Protein AF-A0AAV3Y808-F1 (afdb_monomer_lite)

Secondary structure (DSSP, 8-state):
-------HHHHHHHHHHHHHHHHHHHHHHHHHHHHHHHHHHHHHHHHHT----------------S-----S---HHHHHHHHHHHGGGG-------PPPPGGG--HHHHHHHHHHHHHHHHHHHHHHHHHHHHHHHHHHHHHHHHHHHHHHHHHHHHHHHHHHHHHHHHHHHHHHHHHHHHHHHHTSPPPPP---------------------------

Radius of gyration: 46.34 Å; chains: 1; bounding box: 108×93×122 Å

Organism: NCBI:txid259542

Sequence (220 aa):
MPHGMADPQQQQQQQQQQQSQHEQMLLQQQQQQQQQQQQQQQHQQQQQVMGYPMSPSPNSMMRFGPGQLHAGISSPALARALSTLSADRNRRPRSEKKPIPDEQKDDKYFERRRRNNEAAKKSRDARKAREDELAIRASFLEKDNSILKVQVHSMREEAMKMRELWVAKCQGLAMSRQQMQQQQMVQQPPPPPQQQNQLQMTNGGGNNGRNNLMLNQVSE

Foldseek 3Di:
DDDDDDDPVVVVVVVVVVVVVVVVVVVVVVVVVVVVVVVVVVVVVVVVVPPDDDDDDDDDDDDDDDDDDPPDDPDVVVVVVVVVVVVVVPDDPDDDDDDDDPVPCDPVVVVVVVVVVVVVVVVVVVVVVVVVVVVVVVVVVVVVVVVVVVVVVVVVVVVVVVVVVVVVVVVVVVVVVVVVVVVVVVPDDPDPPPPPPPPPDDPDDDDDDDDDDDDDDDDD

pLDDT: mean 76.56, std 20.18, range [37.0, 98.62]

Structure (mmCIF, N/CA/C/O backbone):
data_AF-A0AAV3Y808-F1
#
_entry.id   AF-A0AAV3Y808-F1
#
loop_
_atom_site.group_PDB
_atom_site.id
_atom_site.type_symbol
_atom_site.label_atom_id
_atom_site.label_alt_id
_atom_site.label_comp_id
_atom_site.label_asym_id
_atom_site.label_entity_id
_atom_site.label_seq_id
_atom_site.pdbx_PDB_ins_code
_atom_site.Cartn_x
_atom_site.Cartn_y
_atom_site.Cartn_z
_atom_site.occupancy
_atom_site.B_iso_or_equiv
_atom_site.auth_seq_id
_atom_site.auth_comp_id
_atom_site.auth_asym_id
_atom_site.auth_atom_id
_atom_site.pdbx_PDB_model_num
ATOM 1 N N . MET A 1 1 ? -35.579 82.740 38.271 1.00 46.06 1 MET A N 1
ATOM 2 C CA . MET A 1 1 ? -34.905 81.626 37.572 1.00 46.06 1 MET A CA 1
ATOM 3 C C . MET A 1 1 ? -35.717 80.363 37.841 1.00 46.06 1 MET A C 1
ATOM 5 O O . MET A 1 1 ? -35.662 79.888 38.969 1.00 46.06 1 MET A O 1
ATOM 9 N N . PRO A 1 2 ? -36.562 79.889 36.911 1.00 54.50 2 PRO A N 1
ATOM 10 C CA . PRO A 1 2 ? -37.407 78.727 37.164 1.00 54.50 2 PRO A CA 1
ATOM 11 C C . PRO A 1 2 ? -36.562 77.447 37.077 1.00 54.50 2 PRO A C 1
ATOM 13 O O . PRO A 1 2 ? -35.828 77.249 36.113 1.00 54.50 2 PRO A O 1
ATOM 16 N N . HIS A 1 3 ? -36.634 76.601 38.105 1.00 55.00 3 HIS A N 1
ATOM 17 C CA . HIS A 1 3 ? -36.113 75.234 38.077 1.00 55.00 3 HIS A CA 1
ATOM 18 C C . HIS A 1 3 ? -37.111 74.350 37.322 1.00 55.00 3 HIS A C 1
ATOM 20 O O . HIS A 1 3 ? -38.276 74.268 37.706 1.00 55.00 3 HIS A O 1
ATOM 26 N N . GLY A 1 4 ? -36.654 73.731 36.231 1.00 53.78 4 GLY A N 1
ATOM 27 C CA . GLY A 1 4 ? -37.454 72.829 35.407 1.00 53.78 4 GLY A CA 1
ATOM 28 C C . GLY A 1 4 ? -37.841 71.571 36.179 1.00 53.78 4 GLY A C 1
ATOM 29 O O . GLY A 1 4 ? -36.991 70.741 36.489 1.00 53.78 4 GLY A O 1
ATOM 30 N N . MET A 1 5 ? -39.129 71.441 36.484 1.00 59.41 5 MET A N 1
ATOM 31 C CA . MET A 1 5 ? -39.742 70.182 36.898 1.00 59.41 5 MET A CA 1
ATOM 32 C C . MET A 1 5 ? -39.813 69.290 35.650 1.00 59.41 5 MET A C 1
ATOM 34 O O . MET A 1 5 ? -40.483 69.651 34.686 1.00 59.41 5 MET A O 1
ATOM 38 N N . ALA A 1 6 ? -39.075 68.179 35.619 1.00 60.09 6 ALA A N 1
ATOM 39 C CA . ALA A 1 6 ? -39.180 67.204 34.535 1.00 60.09 6 ALA A CA 1
ATOM 40 C C . ALA A 1 6 ? -40.529 66.468 34.628 1.00 60.09 6 ALA A C 1
ATOM 42 O O . ALA A 1 6 ? -40.894 65.993 35.703 1.00 60.09 6 ALA A O 1
ATOM 43 N N . ASP A 1 7 ? -41.261 66.381 33.513 1.00 67.12 7 ASP A N 1
ATOM 44 C CA . ASP A 1 7 ? -42.566 65.715 33.438 1.00 67.12 7 ASP A CA 1
ATOM 45 C C . ASP A 1 7 ? -42.455 64.217 33.806 1.00 67.12 7 ASP A C 1
ATOM 47 O O . ASP A 1 7 ? -41.725 63.476 33.135 1.00 67.12 7 ASP A O 1
ATOM 51 N N . PRO A 1 8 ? -43.214 63.718 34.805 1.00 70.25 8 PRO A N 1
ATOM 52 C CA . PRO A 1 8 ? -43.166 62.317 35.243 1.00 70.25 8 PRO A CA 1
ATOM 53 C C . PRO A 1 8 ? -43.430 61.302 34.119 1.00 70.25 8 PRO A C 1
ATOM 55 O O . PRO A 1 8 ? -42.903 60.189 34.139 1.00 70.25 8 PRO A O 1
ATOM 58 N N . GLN A 1 9 ? -44.210 61.691 33.104 1.00 74.69 9 GLN A N 1
ATOM 59 C CA . GLN A 1 9 ? -44.512 60.848 31.944 1.00 74.69 9 GLN A CA 1
ATOM 60 C C . GLN A 1 9 ? -43.300 60.624 31.030 1.00 74.69 9 GLN A C 1
ATOM 62 O O . GLN A 1 9 ? -43.112 59.509 30.543 1.00 74.69 9 GLN A O 1
ATOM 67 N N . GLN A 1 10 ? -42.442 61.632 30.832 1.00 74.94 10 GLN A N 1
ATOM 68 C CA . GLN A 1 10 ? -41.220 61.456 30.036 1.00 74.94 10 GLN A CA 1
ATOM 69 C C . GLN A 1 10 ? -40.224 60.539 30.745 1.00 74.94 10 GLN A C 1
ATOM 71 O O . GLN A 1 10 ? -39.591 59.700 30.104 1.00 74.94 10 GLN A O 1
ATOM 76 N N . GLN A 1 11 ? -40.128 60.644 32.073 1.00 76.56 11 GLN A N 1
ATOM 77 C CA . GLN A 1 11 ? -39.246 59.784 32.856 1.00 76.56 11 GLN A CA 1
ATOM 78 C C . GLN A 1 11 ? -39.704 58.320 32.820 1.00 76.56 11 GLN A C 1
ATOM 80 O O . GLN A 1 11 ? -38.881 57.418 32.649 1.00 76.56 11 GLN A O 1
ATOM 85 N N . GLN A 1 12 ? -41.016 58.077 32.894 1.00 81.69 12 GLN A N 1
ATOM 86 C CA . GLN A 1 12 ? -41.569 56.729 32.785 1.00 81.69 12 GLN A CA 1
ATOM 87 C C . GLN A 1 12 ? -41.371 56.135 31.385 1.00 81.69 12 GLN A C 1
ATOM 89 O O . GLN A 1 12 ? -40.987 54.972 31.266 1.00 81.69 12 GLN A O 1
ATOM 94 N N . GLN A 1 13 ? -41.545 56.933 30.328 1.00 83.94 13 GLN A N 1
ATOM 95 C CA . GLN A 1 13 ? -41.307 56.484 28.956 1.00 83.94 13 GLN A CA 1
ATOM 96 C C . GLN A 1 13 ? -39.828 56.157 28.705 1.00 83.94 13 GLN A C 1
ATOM 98 O O . GLN A 1 13 ? -39.514 55.137 28.091 1.00 83.94 13 GLN A O 1
ATOM 103 N N . GLN A 1 14 ? -38.910 56.963 29.242 1.00 84.00 14 GLN A N 1
ATOM 104 C CA . GLN A 1 14 ? -37.475 56.700 29.149 1.00 84.00 14 GLN A CA 1
ATOM 105 C C . GLN A 1 14 ? -37.074 55.432 29.917 1.00 84.00 14 GLN A C 1
ATOM 107 O O . GLN A 1 14 ? -36.255 54.650 29.432 1.00 84.00 14 GLN A O 1
ATOM 112 N N . GLN A 1 15 ? -37.684 55.178 31.078 1.00 85.19 15 GLN A N 1
ATOM 113 C CA . GLN A 1 15 ? -37.447 53.954 31.842 1.00 85.19 15 GLN A CA 1
ATOM 114 C C . GLN A 1 15 ? -37.982 52.709 31.119 1.00 85.19 15 GLN A C 1
ATOM 116 O O . GLN A 1 15 ? -37.301 51.686 31.077 1.00 85.19 15 GLN A O 1
ATOM 121 N N . GLN A 1 16 ? -39.148 52.808 30.478 1.00 87.44 16 GLN A N 1
ATOM 122 C CA . GLN A 1 16 ? -39.708 51.732 29.655 1.00 87.44 16 GLN A CA 1
ATOM 123 C C . GLN A 1 16 ? -38.828 51.433 28.434 1.00 87.44 16 GLN A C 1
ATOM 125 O O . GLN A 1 16 ? -38.612 50.274 28.081 1.00 87.44 16 GLN A O 1
ATOM 130 N N . GLN A 1 17 ? -38.250 52.472 27.827 1.00 90.00 17 GLN A N 1
ATOM 131 C CA . GLN A 1 17 ? -37.325 52.322 26.709 1.00 90.00 17 GLN A CA 1
ATOM 132 C C . GLN A 1 17 ? -36.015 51.642 27.140 1.00 90.00 17 GLN A C 1
ATOM 134 O O . GLN A 1 17 ? -35.526 50.764 26.432 1.00 90.00 17 GLN A O 1
ATOM 139 N N . GLN A 1 18 ? -35.485 51.973 28.322 1.00 88.56 18 GLN A N 1
ATOM 140 C CA . GLN A 1 18 ? -34.319 51.288 28.895 1.00 88.56 18 GLN A CA 1
ATOM 141 C C . GLN A 1 18 ? -34.613 49.818 29.228 1.00 88.56 18 GLN A C 1
ATOM 143 O O . GLN A 1 18 ? -33.787 48.952 28.940 1.00 88.56 18 GLN A O 1
ATOM 148 N N . GLN A 1 19 ? -35.793 49.517 29.782 1.00 90.25 19 GLN A N 1
ATOM 149 C CA . GLN A 1 19 ? -36.215 48.137 30.048 1.00 90.25 19 GLN A CA 1
ATOM 150 C C . GLN A 1 19 ? -36.332 47.325 28.756 1.00 90.25 19 GLN A C 1
ATOM 152 O O . GLN A 1 19 ? -35.792 46.225 28.682 1.00 90.25 19 GLN A O 1
ATOM 157 N N . SER A 1 20 ? -36.941 47.895 27.714 1.00 92.25 20 SER A N 1
ATOM 158 C CA . SER A 1 20 ? -37.060 47.237 26.410 1.00 92.25 20 SER A CA 1
ATOM 159 C C . SER A 1 20 ? -35.693 46.981 25.760 1.00 92.25 20 SER A C 1
ATOM 161 O O . SER A 1 20 ? -35.458 45.896 25.227 1.00 92.25 20 SER A O 1
ATOM 163 N N . GLN A 1 21 ? -34.748 47.924 25.865 1.00 91.81 21 GLN A N 1
ATOM 164 C CA . GLN A 1 21 ? -33.373 47.715 25.392 1.00 91.81 21 GLN A CA 1
ATOM 165 C C . GLN A 1 21 ? -32.650 46.608 26.173 1.00 91.81 21 GLN A C 1
ATOM 167 O O . GLN A 1 21 ? -31.940 45.795 25.579 1.00 91.81 21 GLN A O 1
ATOM 172 N N . HIS A 1 22 ? -32.837 46.549 27.493 1.00 92.75 22 HIS A N 1
ATOM 173 C CA . HIS A 1 22 ? -32.247 45.504 28.327 1.00 92.75 22 HIS A CA 1
ATOM 174 C C . HIS A 1 22 ? -32.819 44.117 28.004 1.00 92.75 22 HIS A C 1
ATOM 176 O O . HIS A 1 22 ? -32.071 43.148 27.882 1.00 92.75 22 HIS A O 1
ATOM 182 N N . GLU A 1 23 ? -34.131 44.025 27.799 1.00 94.12 23 GLU A N 1
ATOM 183 C CA . GLU A 1 23 ? -34.805 42.783 27.423 1.00 94.12 23 GLU A CA 1
ATOM 184 C C . GLU A 1 23 ? -34.358 42.295 26.037 1.00 94.12 23 GLU A C 1
ATOM 186 O O . GLU A 1 23 ? -34.070 41.111 25.849 1.00 94.12 23 GLU A O 1
ATOM 191 N N . GLN A 1 24 ? -34.176 43.216 25.086 1.00 94.38 24 GLN A N 1
ATOM 192 C CA . GLN A 1 24 ? -33.628 42.895 23.770 1.00 94.38 24 GLN A CA 1
ATOM 193 C C . GLN A 1 24 ? -32.174 42.391 23.858 1.00 94.38 24 GLN A C 1
ATOM 195 O O . GLN A 1 24 ? -31.807 41.439 23.166 1.00 94.38 24 GLN A O 1
ATOM 200 N N . MET A 1 25 ? -31.360 42.959 24.755 1.00 95.44 25 MET A N 1
ATOM 201 C CA . MET A 1 25 ? -30.000 42.478 25.029 1.00 95.44 25 MET A CA 1
ATOM 202 C C . MET A 1 25 ? -29.999 41.063 25.631 1.00 95.44 25 MET A C 1
ATOM 204 O O . MET A 1 25 ? -29.213 40.214 25.206 1.00 95.44 25 MET A O 1
ATOM 208 N N . LEU A 1 26 ? -30.883 40.788 26.594 1.00 96.94 26 LEU A N 1
ATOM 209 C CA . LEU A 1 26 ? -31.041 39.462 27.205 1.00 96.94 26 LEU A CA 1
ATOM 210 C C . LEU A 1 26 ? -31.452 38.410 26.172 1.00 96.94 26 LEU A C 1
ATOM 212 O O . LEU A 1 26 ? -30.877 37.320 26.136 1.00 96.94 26 LEU A O 1
ATOM 216 N N . LEU A 1 27 ? -32.393 38.749 25.290 1.00 97.00 27 LEU A N 1
ATOM 217 C CA . LEU A 1 27 ? -32.830 37.854 24.222 1.00 97.00 27 LEU A CA 1
ATOM 218 C C . LEU A 1 27 ? -31.695 37.568 23.229 1.00 97.00 27 LEU A C 1
ATOM 220 O O . LEU A 1 27 ? -31.482 36.418 22.838 1.00 97.00 27 LEU A O 1
ATOM 224 N N . GLN A 1 28 ? -30.913 38.591 22.874 1.00 96.25 28 GLN A N 1
ATOM 225 C CA . GLN A 1 28 ? -29.736 38.434 22.021 1.00 96.25 28 GLN A CA 1
ATOM 226 C C . GLN A 1 28 ? -28.695 37.507 22.664 1.00 96.25 28 GLN A C 1
ATOM 228 O O . GLN A 1 28 ? -28.141 36.639 21.983 1.00 96.25 28 GLN A O 1
ATOM 233 N N . GLN A 1 29 ? -28.461 37.650 23.973 1.00 96.31 29 GLN A N 1
ATOM 234 C CA . GLN A 1 29 ? -27.547 36.794 24.728 1.00 96.31 29 GLN A CA 1
ATOM 235 C C . GLN A 1 29 ? -28.039 35.342 24.765 1.00 96.31 29 GLN A C 1
ATOM 237 O O . GLN A 1 29 ? -27.258 34.424 24.514 1.00 96.31 29 GLN A O 1
ATOM 242 N N . GLN A 1 30 ? -29.333 35.123 25.015 1.00 96.56 30 GLN A N 1
ATOM 243 C CA . GLN A 1 30 ? -29.926 33.785 25.014 1.00 96.56 30 GLN A CA 1
ATOM 244 C C . GLN A 1 30 ? -29.786 33.111 23.644 1.00 96.56 30 GLN A C 1
ATOM 246 O O . GLN A 1 30 ? -29.398 31.943 23.564 1.00 96.56 30 GLN A O 1
ATOM 251 N N . GLN A 1 31 ? -30.045 33.847 22.561 1.00 96.06 31 GLN A N 1
ATOM 252 C CA . GLN A 1 31 ? -29.903 33.327 21.203 1.00 96.06 31 GLN A CA 1
ATOM 253 C C . GLN A 1 31 ? -28.445 32.946 20.900 1.00 96.06 31 GLN A C 1
ATOM 255 O O . GLN A 1 31 ? -28.186 31.884 20.332 1.00 96.06 31 GLN A O 1
ATOM 260 N N . GLN A 1 32 ? -27.482 33.756 21.348 1.00 94.94 32 GLN A N 1
ATOM 261 C CA . GLN A 1 32 ? -26.057 33.456 21.206 1.00 94.94 32 GLN A CA 1
ATOM 262 C C . GLN A 1 32 ? -25.649 32.208 22.008 1.00 94.94 32 GLN A C 1
ATOM 264 O O . GLN A 1 32 ? -24.868 31.383 21.528 1.00 94.94 32 GLN A O 1
ATOM 269 N N . GLN A 1 33 ? -26.226 32.022 23.198 1.00 95.25 33 GLN A N 1
ATOM 270 C CA . GLN A 1 33 ? -25.985 30.853 24.042 1.00 95.25 33 GLN A CA 1
ATOM 271 C C . GLN A 1 33 ? -26.569 29.568 23.427 1.00 95.25 33 GLN A C 1
ATOM 273 O O . GLN A 1 33 ? -25.888 28.540 23.397 1.00 95.25 33 GLN A O 1
ATOM 278 N N . GLN A 1 34 ? -27.777 29.627 22.850 1.00 94.88 34 GLN A N 1
ATOM 279 C CA . GLN A 1 34 ? -28.343 28.515 22.071 1.00 94.88 34 GLN A CA 1
ATOM 280 C C . GLN A 1 34 ? -27.472 28.164 20.862 1.00 94.88 34 GLN A C 1
ATOM 282 O O . GLN A 1 34 ? -27.236 26.986 20.587 1.00 94.88 34 GLN A O 1
ATOM 287 N N . GLN A 1 35 ? -26.952 29.171 20.159 1.00 94.06 35 GLN A N 1
ATOM 288 C CA . GLN A 1 35 ? -26.096 28.950 18.997 1.00 94.06 35 GLN A CA 1
ATOM 289 C C . GLN A 1 35 ? -24.769 28.277 19.389 1.00 94.06 35 GLN A C 1
ATOM 291 O O . GLN A 1 35 ? -24.319 27.362 18.696 1.00 94.06 35 GLN A O 1
ATOM 296 N N . GLN A 1 36 ? -24.177 28.650 20.532 1.00 92.88 36 GLN A N 1
ATOM 297 C CA . GLN A 1 36 ? -23.012 27.947 21.084 1.00 92.88 36 GLN A CA 1
ATOM 298 C C . GLN A 1 36 ? -23.328 26.496 21.464 1.00 92.88 36 GLN A C 1
ATOM 300 O O . GLN A 1 36 ? -22.532 25.609 21.156 1.00 92.88 36 GLN A O 1
ATOM 305 N N . GLN A 1 37 ? -24.480 26.224 22.088 1.00 92.69 37 GLN A N 1
ATOM 306 C CA . GLN A 1 37 ? -24.879 24.848 22.407 1.00 92.69 37 GLN A CA 1
ATOM 307 C C . GLN A 1 37 ? -25.058 23.992 21.148 1.00 92.69 37 GLN A C 1
ATOM 309 O O . GLN A 1 37 ? -24.582 22.857 21.120 1.00 92.69 37 GLN A O 1
ATOM 314 N N . GLN A 1 38 ? -25.675 24.525 20.087 1.00 91.88 38 GLN A N 1
ATOM 315 C CA . GLN A 1 38 ? -25.782 23.804 18.812 1.00 91.88 38 GLN A CA 1
ATOM 316 C C . GLN A 1 38 ? -24.409 23.496 18.206 1.00 91.88 38 GLN A C 1
ATOM 318 O O . GLN A 1 38 ? -24.186 22.375 17.750 1.00 91.88 38 GLN A O 1
ATOM 323 N N . GLN A 1 39 ? -23.471 24.448 18.237 1.00 90.06 39 GLN A N 1
ATOM 324 C CA . GLN A 1 39 ? -22.106 24.210 17.756 1.00 90.06 39 GLN A CA 1
ATOM 325 C C . GLN A 1 39 ? -21.389 23.129 18.579 1.00 90.06 39 GLN A C 1
ATOM 327 O O . GLN A 1 39 ? -20.742 22.254 18.001 1.00 90.06 39 GLN A O 1
ATOM 332 N N . GLN A 1 40 ? -21.547 23.128 19.908 1.00 88.56 40 GLN A N 1
ATOM 333 C CA . GLN A 1 40 ? -20.994 22.072 20.765 1.00 88.56 40 GLN A CA 1
ATOM 334 C C . GLN A 1 40 ? -21.591 20.698 20.442 1.00 88.56 40 GLN A C 1
ATOM 336 O O . GLN A 1 40 ? -20.844 19.726 20.334 1.00 88.56 40 GLN A O 1
ATOM 341 N N . GLN A 1 41 ? -22.907 20.607 20.223 1.00 87.69 41 GLN A N 1
ATOM 342 C CA . GLN A 1 41 ? -23.553 19.350 19.834 1.00 87.69 41 GLN A CA 1
ATOM 343 C C . GLN A 1 4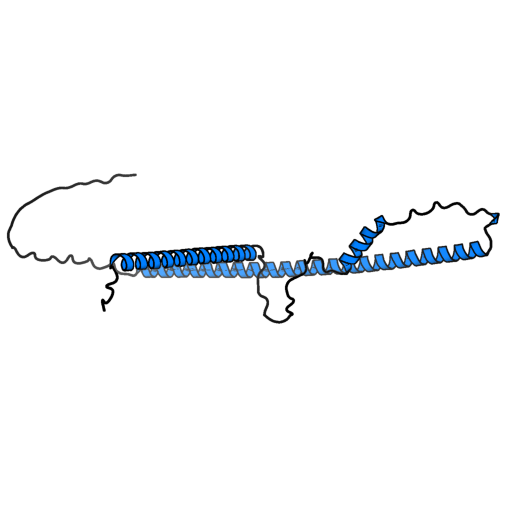1 ? -23.064 18.848 18.470 1.00 87.69 41 GLN A C 1
ATOM 345 O O . GLN A 1 41 ? -22.785 17.658 18.329 1.00 87.69 41 GLN A O 1
ATOM 350 N N . GLN A 1 42 ? -22.909 19.728 17.474 1.00 83.75 42 GLN A N 1
ATOM 351 C CA . GLN A 1 42 ? -22.356 19.345 16.168 1.00 83.75 42 GLN A CA 1
ATOM 352 C C . GLN A 1 42 ? -20.907 18.857 16.285 1.00 83.75 42 GLN A C 1
ATOM 354 O O . GLN A 1 42 ? -20.537 17.863 15.659 1.00 83.75 42 GLN A O 1
ATOM 359 N N . HIS A 1 43 ? -20.096 19.511 17.120 1.00 81.31 43 HIS A N 1
ATOM 360 C CA . HIS A 1 43 ? -18.724 19.084 17.383 1.00 81.31 43 HIS A CA 1
ATOM 361 C C . HIS A 1 43 ? -18.674 17.713 18.077 1.00 81.31 43 HIS A C 1
ATOM 363 O O . HIS A 1 43 ? -17.879 16.854 17.698 1.00 81.31 43 HIS A O 1
ATOM 369 N N . GLN A 1 44 ? -19.565 17.469 19.043 1.00 80.69 44 GLN A N 1
ATOM 370 C CA . GLN A 1 44 ? -19.668 16.185 19.737 1.00 80.69 44 GLN A CA 1
ATOM 371 C C . GLN A 1 44 ? -20.156 15.062 18.805 1.00 80.69 44 GLN A C 1
ATOM 373 O O . GLN A 1 44 ? -19.664 13.939 18.896 1.00 80.69 44 GLN A O 1
ATOM 378 N N . GLN A 1 45 ? -21.062 15.359 17.865 1.00 77.44 45 GLN A N 1
ATOM 379 C CA . GLN A 1 45 ? -21.465 14.418 16.814 1.00 77.44 45 GLN A CA 1
ATOM 380 C C . GLN A 1 45 ? -20.314 14.108 15.848 1.00 77.44 45 GLN A C 1
ATOM 382 O O . GLN A 1 45 ? -20.086 12.940 15.551 1.00 77.44 45 GLN A O 1
ATOM 387 N N . GLN A 1 46 ? -19.530 15.107 15.419 1.00 71.75 46 GLN A N 1
ATOM 388 C CA . GLN A 1 46 ? -18.333 14.878 14.592 1.00 71.75 46 GLN A CA 1
ATOM 389 C C . GLN A 1 46 ? -17.300 13.985 15.290 1.00 71.75 46 GLN A C 1
ATOM 391 O O . GLN A 1 46 ? -16.711 13.118 14.646 1.00 71.75 46 GLN A O 1
ATOM 396 N N . GLN A 1 47 ? -17.112 14.145 16.603 1.00 65.06 47 GLN A N 1
ATOM 397 C CA . GLN A 1 47 ? -16.225 13.271 17.375 1.00 65.06 47 GLN A CA 1
ATOM 398 C C . GLN A 1 47 ? -16.744 11.825 17.462 1.00 65.06 47 GLN A C 1
ATOM 400 O O . GLN A 1 47 ? -15.942 10.894 17.434 1.00 65.06 47 GLN A O 1
ATOM 405 N N . GLN A 1 48 ? -18.064 11.606 17.495 1.00 57.59 48 GLN A N 1
ATOM 406 C CA . GLN A 1 48 ? -18.643 10.254 17.525 1.00 57.59 48 GLN A CA 1
ATOM 407 C C . GLN A 1 48 ? -18.509 9.488 16.194 1.00 57.59 48 GLN A C 1
ATOM 409 O O . GLN A 1 48 ? -18.584 8.261 16.200 1.00 57.59 48 GLN A O 1
ATOM 414 N N . VAL A 1 49 ? -18.220 10.162 15.071 1.00 52.88 49 VAL A N 1
ATOM 415 C CA . VAL A 1 49 ? -17.905 9.498 13.785 1.00 52.88 49 VAL A CA 1
ATOM 416 C C . VAL A 1 49 ? -16.458 8.960 13.745 1.00 52.88 49 VAL A C 1
ATOM 418 O O . VAL A 1 49 ? -16.107 8.187 12.857 1.00 52.88 49 VAL A O 1
ATOM 421 N N . MET A 1 50 ? -15.620 9.265 14.744 1.00 46.97 50 MET A N 1
ATOM 422 C CA . MET A 1 50 ? -14.266 8.711 14.910 1.00 46.97 50 MET A CA 1
ATOM 423 C C . MET A 1 50 ? -14.183 7.791 16.134 1.00 46.97 50 MET A C 1
ATOM 425 O O . MET A 1 50 ? -13.398 7.999 17.058 1.00 46.97 50 MET A O 1
ATOM 429 N N . GLY A 1 51 ? -14.988 6.729 16.124 1.00 49.59 51 GLY A N 1
ATOM 430 C CA . GLY A 1 51 ? -14.884 5.629 17.078 1.00 49.59 51 GLY A CA 1
ATOM 431 C C . GLY A 1 51 ? -13.600 4.813 16.897 1.00 49.59 51 GLY A C 1
ATOM 432 O O . GLY A 1 51 ? -13.646 3.718 16.345 1.00 49.59 51 GLY A O 1
ATOM 433 N N . TYR A 1 52 ? -12.475 5.312 17.415 1.00 40.94 52 TYR A N 1
ATOM 434 C CA . TYR A 1 52 ? -11.369 4.483 17.899 1.00 40.94 52 TYR A CA 1
ATOM 435 C C . TYR A 1 52 ? -10.846 5.022 19.240 1.00 40.94 52 TYR A C 1
ATOM 437 O O . TYR A 1 52 ? -10.781 6.235 19.435 1.00 40.94 52 TYR A O 1
ATOM 445 N N . PRO A 1 53 ? -10.523 4.132 20.194 1.00 54.19 53 PRO A N 1
ATOM 446 C CA . PRO A 1 53 ? -10.342 4.496 21.589 1.00 54.19 53 PRO A CA 1
ATOM 447 C C . PRO A 1 53 ? -8.909 4.956 21.900 1.00 54.19 53 PRO A C 1
ATOM 449 O O . PRO A 1 53 ? -7.945 4.451 21.336 1.00 54.19 53 PRO A O 1
ATOM 452 N N . MET A 1 54 ? -8.826 5.801 22.930 1.00 43.75 54 MET A N 1
ATOM 453 C CA . MET A 1 54 ? -7.657 6.138 23.756 1.00 43.75 54 MET A CA 1
ATOM 454 C C . MET A 1 54 ? -6.663 7.195 23.237 1.00 43.75 54 MET A C 1
ATOM 456 O O . MET A 1 54 ? -6.316 7.285 22.067 1.00 43.75 54 MET A O 1
ATOM 460 N N . SER A 1 55 ? -6.276 8.029 24.204 1.00 53.59 55 SER A N 1
ATOM 461 C CA . SER A 1 55 ? -5.614 9.340 24.182 1.00 53.59 55 SER A CA 1
ATOM 462 C C . SER A 1 55 ? -4.287 9.462 23.423 1.00 53.59 55 SER A C 1
ATOM 464 O O . SER A 1 55 ? -3.501 8.517 23.375 1.00 53.59 55 SER A O 1
ATOM 466 N N . PRO A 1 56 ? -3.919 10.698 23.031 1.00 51.25 56 PRO A N 1
ATOM 467 C CA . PRO A 1 56 ? -2.528 11.103 22.979 1.00 51.25 56 PRO A CA 1
ATOM 468 C C . PRO A 1 56 ? -2.194 12.091 24.105 1.00 51.25 56 PRO A C 1
ATOM 470 O O . PRO A 1 56 ? -2.825 13.130 24.291 1.00 51.25 56 PRO A O 1
ATOM 473 N N . SER A 1 57 ? -1.156 11.720 24.849 1.00 47.41 57 SER A N 1
ATOM 474 C CA . SER A 1 57 ? -0.366 12.572 25.737 1.00 47.41 57 SER A CA 1
ATOM 475 C C . SER A 1 57 ? 0.087 13.865 25.030 1.00 47.41 57 SER A C 1
ATOM 477 O O . SER A 1 57 ? 0.402 13.818 23.836 1.00 47.41 57 SER A O 1
ATOM 479 N N . PRO A 1 58 ? 0.163 15.017 25.724 1.00 57.88 58 PRO A N 1
ATOM 480 C CA . PRO A 1 58 ? 0.578 16.268 25.116 1.00 57.88 58 PRO A CA 1
ATOM 481 C C . PRO A 1 58 ? 2.106 16.347 25.104 1.00 57.88 58 PRO A C 1
ATOM 483 O O . PRO A 1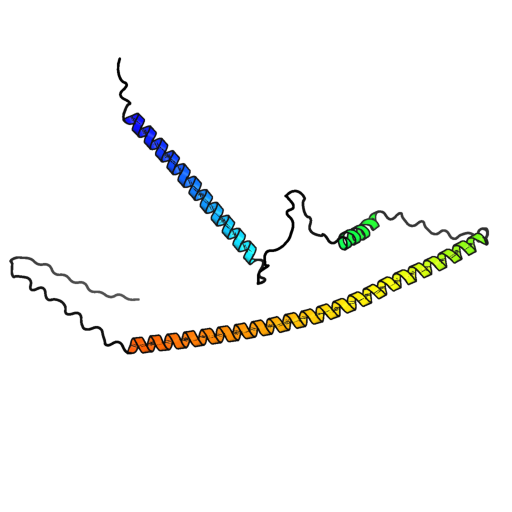 58 ? 2.716 16.642 26.128 1.00 57.88 58 PRO A O 1
ATOM 486 N N . ASN A 1 59 ? 2.739 16.116 23.950 1.00 53.56 59 ASN A N 1
ATOM 487 C CA . ASN A 1 59 ? 3.955 16.860 23.624 1.00 53.56 59 ASN A CA 1
ATOM 488 C C . ASN A 1 59 ? 4.353 16.824 22.142 1.00 53.56 59 ASN A C 1
ATOM 490 O O . ASN A 1 59 ? 4.347 15.793 21.476 1.00 53.56 59 ASN A O 1
ATOM 494 N N . SER A 1 60 ? 4.815 17.996 21.705 1.00 45.94 60 SER A N 1
ATOM 495 C CA . SER A 1 60 ? 5.381 18.355 20.404 1.00 45.94 60 SER A CA 1
ATOM 496 C C . SER A 1 60 ? 4.386 18.498 19.240 1.00 45.94 60 SER A C 1
ATOM 498 O O . SER A 1 60 ? 3.845 17.538 18.709 1.00 45.94 60 SER A O 1
ATOM 500 N N . MET A 1 61 ? 4.224 19.733 18.761 1.00 41.94 61 MET A N 1
ATOM 501 C CA . MET A 1 61 ? 4.984 20.214 17.597 1.00 41.94 61 MET A CA 1
ATOM 502 C C . MET A 1 61 ? 4.173 21.234 16.775 1.00 41.94 61 MET A C 1
ATOM 504 O O . MET A 1 61 ? 3.165 20.918 16.162 1.00 41.94 61 MET A O 1
ATOM 508 N N . MET A 1 62 ? 4.695 22.463 16.745 1.00 44.72 62 MET A N 1
ATOM 509 C CA . MET A 1 62 ? 4.623 23.428 15.639 1.00 44.72 62 MET A CA 1
ATOM 510 C C . MET A 1 62 ? 3.243 23.859 15.114 1.00 44.72 62 MET A C 1
ATOM 512 O O . MET A 1 62 ? 2.729 23.397 14.101 1.00 44.72 62 MET A O 1
ATOM 516 N N . ARG A 1 63 ? 2.764 24.930 15.749 1.00 50.12 63 ARG A N 1
ATOM 517 C CA . ARG A 1 63 ? 2.189 26.131 15.123 1.00 50.12 63 ARG A CA 1
ATOM 518 C C . ARG A 1 63 ? 2.584 26.312 13.642 1.00 50.12 63 ARG A C 1
ATOM 520 O O . ARG A 1 63 ? 3.715 26.694 13.359 1.00 50.12 63 ARG A O 1
ATOM 527 N N . PHE A 1 64 ? 1.616 26.193 12.736 1.00 42.41 64 PHE A N 1
ATOM 528 C CA . PHE A 1 64 ? 1.606 26.910 11.457 1.00 42.41 64 PHE A CA 1
ATOM 529 C C . PHE A 1 64 ? 0.224 27.547 11.258 1.00 42.41 64 PHE A C 1
ATOM 531 O O . PHE A 1 64 ? -0.800 26.918 11.513 1.00 42.41 64 PHE A O 1
ATOM 538 N N . GLY A 1 65 ? 0.220 28.838 10.914 1.00 38.09 65 GLY A N 1
ATOM 539 C CA . GLY A 1 65 ? -0.973 29.681 10.788 1.00 38.09 65 GLY A CA 1
ATOM 540 C C . GLY A 1 65 ? -1.809 29.401 9.531 1.00 38.09 65 GLY A C 1
ATOM 541 O O . GLY A 1 65 ? -1.408 28.604 8.682 1.00 38.09 65 GLY A O 1
ATOM 542 N N . PRO A 1 66 ? -2.983 30.042 9.405 1.00 48.88 66 PRO A N 1
ATOM 543 C CA . PRO A 1 66 ? -3.977 29.688 8.406 1.00 48.88 66 PRO A CA 1
ATOM 544 C C . PRO A 1 66 ? -3.665 30.348 7.064 1.00 48.88 66 PRO A C 1
ATOM 546 O O . PRO A 1 66 ? -3.428 31.551 6.989 1.00 48.88 66 PRO A O 1
ATOM 549 N N . GLY A 1 67 ? -3.729 29.555 5.997 1.00 47.00 67 GLY A N 1
ATOM 550 C CA . GLY A 1 67 ? -3.767 30.069 4.633 1.00 47.00 67 GLY A CA 1
ATOM 551 C C . GLY A 1 67 ? -2.911 29.275 3.667 1.00 47.00 67 GLY A C 1
ATOM 552 O O . GLY A 1 67 ? -1.946 29.824 3.164 1.00 47.00 67 GLY A O 1
ATOM 553 N N . GLN A 1 68 ? -3.256 28.009 3.417 1.00 43.31 68 GLN A N 1
ATOM 554 C CA . GLN A 1 68 ? -3.124 27.351 2.111 1.00 43.31 68 GLN A CA 1
ATOM 555 C C . GLN A 1 68 ? -3.931 26.049 2.126 1.00 43.31 68 GLN A C 1
ATOM 557 O O . GLN A 1 68 ? -3.907 25.278 3.083 1.00 43.31 68 GLN A O 1
ATOM 562 N N . LEU A 1 69 ? -4.692 25.854 1.059 1.00 42.44 69 LEU A N 1
ATOM 563 C CA . LEU A 1 69 ? -5.633 24.767 0.844 1.00 42.44 69 LEU A CA 1
ATOM 564 C C . LEU A 1 69 ? -4.854 23.443 0.766 1.00 42.44 69 LEU A C 1
ATOM 566 O O . LEU A 1 69 ? -4.203 23.158 -0.239 1.00 42.44 69 LEU A O 1
ATOM 570 N N . HIS A 1 70 ? -4.880 22.636 1.830 1.00 39.34 70 HIS A N 1
ATOM 571 C CA . HIS A 1 70 ? -4.279 21.301 1.816 1.00 39.34 70 HIS A CA 1
ATOM 572 C C . HIS A 1 70 ? -5.224 20.350 1.080 1.00 39.34 70 HIS A C 1
ATOM 574 O O . HIS A 1 70 ? -6.099 19.719 1.667 1.00 39.34 70 HIS A O 1
ATOM 580 N N . ALA A 1 71 ? -5.062 20.269 -0.242 1.00 43.94 71 ALA A N 1
ATOM 581 C CA . ALA A 1 71 ? -5.467 19.082 -0.975 1.00 43.94 71 ALA A CA 1
ATOM 582 C C . ALA A 1 71 ? -4.583 17.935 -0.471 1.00 43.94 71 ALA A C 1
ATOM 584 O O . ALA A 1 71 ? -3.406 17.823 -0.824 1.00 43.94 71 ALA A O 1
ATOM 585 N N . GLY A 1 72 ? -5.139 17.133 0.433 1.00 51.19 72 GLY A N 1
ATOM 586 C CA . GLY A 1 72 ? -4.462 15.998 1.028 1.00 51.19 72 GLY A CA 1
ATOM 587 C C . GLY A 1 72 ? -4.051 14.980 -0.027 1.00 51.19 72 GLY A C 1
ATOM 588 O O . GLY A 1 72 ? -4.870 14.185 -0.451 1.00 51.19 72 GLY A O 1
ATOM 589 N N . ILE A 1 73 ? -2.777 15.005 -0.418 1.00 57.84 73 ILE A N 1
ATOM 590 C CA . ILE A 1 73 ? -1.876 13.849 -0.494 1.00 57.84 73 ILE A CA 1
ATOM 591 C C . ILE A 1 73 ? -0.455 14.409 -0.343 1.00 57.84 73 ILE A C 1
ATOM 593 O O . ILE A 1 73 ? 0.144 14.893 -1.300 1.00 57.84 73 ILE A O 1
ATOM 597 N N . SER A 1 74 ? 0.135 14.314 0.846 1.00 54.94 74 SER A N 1
ATOM 598 C CA . SER A 1 74 ? 1.548 14.667 1.054 1.00 54.94 74 SER A CA 1
ATOM 599 C C . SER A 1 74 ? 2.412 13.413 1.150 1.00 54.94 74 SER A C 1
ATOM 601 O O . SER A 1 74 ? 3.136 13.216 2.117 1.00 54.94 74 SER A O 1
ATOM 603 N N . SER A 1 75 ? 2.344 12.556 0.128 1.00 69.44 75 SER A N 1
ATOM 604 C CA . SER A 1 75 ? 3.433 11.620 -0.151 1.00 69.44 75 SER A CA 1
ATOM 605 C C . SER A 1 75 ? 4.141 12.087 -1.424 1.00 69.44 75 SER A C 1
ATOM 607 O O . SER A 1 75 ? 3.553 12.008 -2.508 1.00 69.44 75 SER A O 1
ATOM 609 N N . PRO A 1 76 ? 5.392 12.579 -1.341 1.00 70.69 76 PRO A N 1
ATOM 610 C CA . PRO A 1 76 ? 6.138 13.040 -2.514 1.00 70.69 76 PRO A CA 1
ATOM 611 C C . PRO A 1 76 ? 6.344 11.924 -3.554 1.00 70.69 76 PRO A C 1
ATOM 613 O O . PRO A 1 76 ? 6.506 12.203 -4.742 1.00 70.69 76 PRO A O 1
ATOM 616 N N . ALA A 1 77 ? 6.279 10.657 -3.130 1.00 70.25 77 ALA A N 1
ATOM 617 C CA . ALA A 1 77 ? 6.283 9.498 -4.018 1.00 70.25 77 ALA A CA 1
ATOM 618 C C . ALA A 1 77 ? 4.995 9.398 -4.854 1.00 70.25 77 ALA A C 1
ATOM 620 O O . ALA A 1 77 ? 5.061 9.147 -6.057 1.00 70.25 77 ALA A O 1
ATOM 621 N N . LEU A 1 78 ? 3.834 9.658 -4.243 1.00 73.50 78 LEU A N 1
ATOM 622 C CA . LEU A 1 78 ? 2.539 9.609 -4.926 1.00 73.50 78 LEU A CA 1
ATOM 623 C C . LEU A 1 78 ? 2.393 10.773 -5.916 1.00 73.50 78 LEU A C 1
ATOM 625 O O . LEU A 1 78 ? 1.974 10.566 -7.053 1.00 73.50 78 LEU A O 1
ATOM 629 N N . ALA A 1 79 ? 2.838 11.973 -5.530 1.00 76.69 79 ALA A N 1
ATOM 630 C CA . ALA A 1 79 ? 2.868 13.136 -6.420 1.00 76.69 79 ALA A CA 1
ATOM 631 C C . ALA A 1 79 ? 3.745 12.891 -7.667 1.00 76.69 79 ALA A C 1
ATOM 633 O O . ALA A 1 79 ? 3.346 13.202 -8.794 1.00 76.69 79 ALA A O 1
ATOM 634 N N . ARG A 1 80 ? 4.919 12.264 -7.493 1.00 74.62 80 ARG A N 1
ATOM 635 C CA . ARG A 1 80 ? 5.791 11.853 -8.608 1.00 74.62 80 ARG A CA 1
ATOM 636 C C . ARG A 1 80 ? 5.148 10.786 -9.495 1.00 74.62 80 ARG A C 1
ATOM 638 O O . ARG A 1 80 ? 5.197 10.930 -10.713 1.00 74.62 80 ARG A O 1
ATOM 645 N N . ALA A 1 81 ? 4.523 9.762 -8.914 1.00 73.88 81 ALA A N 1
ATOM 646 C CA . ALA A 1 81 ? 3.844 8.708 -9.670 1.00 73.88 81 ALA A CA 1
ATOM 647 C C . ALA A 1 81 ? 2.712 9.273 -10.550 1.00 73.88 81 ALA A C 1
ATOM 649 O O . ALA A 1 81 ? 2.676 9.020 -11.757 1.00 73.88 81 ALA A O 1
ATOM 650 N N . LEU A 1 82 ? 1.855 10.129 -9.988 1.00 76.38 82 LEU A N 1
ATOM 651 C CA . LEU A 1 82 ? 0.791 10.814 -10.734 1.00 76.38 82 LEU A CA 1
ATOM 652 C C . LEU A 1 82 ? 1.338 11.716 -11.849 1.00 76.38 82 LEU A C 1
ATOM 654 O O . LEU A 1 82 ? 0.780 11.760 -12.947 1.00 76.38 82 LEU A O 1
ATOM 658 N N . SER A 1 83 ? 2.464 12.387 -11.605 1.00 72.06 83 SER A N 1
ATOM 659 C CA . SER A 1 83 ? 3.130 13.213 -12.620 1.00 72.06 83 SER A CA 1
ATOM 660 C C . SER A 1 83 ? 3.658 12.367 -13.786 1.00 72.06 83 SER A C 1
ATOM 662 O O . SER A 1 83 ? 3.501 12.754 -14.942 1.00 72.06 83 SER A O 1
ATOM 664 N N . THR A 1 84 ? 4.219 11.180 -13.515 1.00 72.69 84 THR A N 1
ATOM 665 C CA . THR A 1 84 ? 4.674 10.258 -14.575 1.00 72.69 84 THR A CA 1
ATOM 666 C C . THR A 1 84 ? 3.531 9.679 -15.407 1.00 72.69 84 THR A C 1
ATOM 668 O O . THR A 1 84 ? 3.688 9.529 -16.614 1.00 72.69 84 THR A O 1
ATOM 671 N N . LEU A 1 85 ? 2.372 9.420 -14.794 1.00 67.06 85 LEU A N 1
ATOM 672 C CA . LEU A 1 85 ? 1.159 8.973 -15.490 1.00 67.06 85 LEU A CA 1
ATOM 673 C C . LEU A 1 85 ? 0.569 10.086 -16.372 1.00 67.06 85 LEU A C 1
ATOM 675 O O . LEU A 1 85 ? 0.059 9.827 -17.458 1.00 67.06 85 LEU A O 1
ATOM 679 N N . SER A 1 86 ? 0.685 11.341 -15.931 1.00 65.69 86 SER A N 1
ATOM 680 C CA . SER A 1 86 ? 0.195 12.516 -16.664 1.00 65.69 86 SER A CA 1
ATOM 681 C C . SER A 1 86 ? 1.112 12.925 -17.828 1.00 65.69 86 SER A C 1
ATOM 683 O O . SER A 1 86 ? 0.652 13.515 -18.807 1.00 65.69 86 SER A O 1
ATOM 685 N N . ALA A 1 87 ? 2.403 12.580 -17.760 1.00 63.16 87 ALA A N 1
ATOM 686 C CA . ALA A 1 87 ? 3.408 12.899 -18.777 1.00 63.16 87 ALA A CA 1
ATOM 687 C C . ALA A 1 87 ? 3.241 12.128 -20.105 1.00 63.16 87 ALA A C 1
ATOM 689 O O . ALA A 1 87 ? 3.875 12.489 -21.099 1.00 63.16 87 ALA A O 1
ATOM 690 N N . ASP A 1 88 ? 2.376 11.109 -20.163 1.00 60.16 88 ASP A N 1
ATOM 691 C CA . ASP A 1 88 ? 2.116 10.346 -21.395 1.00 60.16 88 ASP A CA 1
ATOM 692 C C . ASP A 1 88 ? 1.349 11.171 -22.452 1.00 60.16 88 ASP A C 1
ATOM 694 O O . ASP A 1 88 ? 1.410 10.889 -23.647 1.00 60.16 88 ASP A O 1
ATOM 698 N N . ARG A 1 89 ? 0.694 12.272 -22.045 1.00 64.56 89 ARG A N 1
ATOM 699 C CA . ARG A 1 89 ? -0.067 13.148 -22.956 1.00 64.56 89 ARG A CA 1
ATOM 700 C C . ARG A 1 89 ? 0.793 14.015 -23.884 1.00 64.56 89 ARG A C 1
ATOM 702 O O . ARG A 1 89 ? 0.250 14.588 -24.821 1.00 64.56 89 ARG A O 1
ATOM 709 N N . ASN A 1 90 ? 2.108 14.109 -23.659 1.00 67.44 90 ASN A N 1
ATOM 710 C CA . ASN A 1 90 ? 3.019 14.921 -24.483 1.00 67.44 90 ASN A CA 1
ATOM 711 C C . ASN A 1 90 ? 4.135 14.093 -25.149 1.00 67.44 90 ASN A C 1
ATOM 713 O O . ASN A 1 90 ? 5.218 14.598 -25.466 1.00 67.44 90 ASN A O 1
ATOM 717 N N . ARG A 1 91 ? 3.908 12.788 -25.344 1.00 69.12 91 ARG A N 1
ATOM 718 C CA . ARG A 1 91 ? 4.868 11.930 -26.040 1.00 69.12 91 ARG A CA 1
ATOM 719 C C . ARG A 1 91 ? 4.889 12.286 -27.525 1.00 69.12 91 ARG A C 1
ATOM 721 O O . ARG A 1 91 ? 3.912 12.069 -28.236 1.00 69.12 91 ARG A O 1
ATOM 728 N N . ARG A 1 92 ? 6.025 12.799 -28.010 1.00 75.00 92 ARG A N 1
ATOM 729 C CA . ARG A 1 92 ? 6.244 12.991 -29.452 1.00 75.00 92 ARG A CA 1
ATOM 730 C C . ARG A 1 92 ? 5.984 11.661 -30.176 1.00 75.00 92 ARG A C 1
ATOM 732 O O . ARG A 1 92 ? 6.519 10.639 -29.724 1.00 75.00 92 ARG A O 1
ATOM 739 N N . PRO A 1 93 ? 5.198 11.649 -31.268 1.00 75.06 93 PRO A N 1
ATOM 740 C CA . PRO A 1 93 ? 4.930 10.432 -32.018 1.00 75.06 93 PRO A CA 1
ATOM 741 C C . PRO A 1 93 ? 6.257 9.816 -32.456 1.00 75.06 93 PRO A C 1
ATOM 743 O O . PRO A 1 93 ? 7.159 10.496 -32.955 1.00 75.06 93 PRO A O 1
ATOM 746 N N . ARG A 1 94 ? 6.412 8.518 -32.190 1.00 72.44 94 ARG A N 1
ATOM 747 C CA . ARG A 1 94 ? 7.636 7.801 -32.528 1.00 72.44 94 ARG A CA 1
ATOM 748 C C . ARG A 1 94 ? 7.721 7.724 -34.048 1.00 72.44 94 ARG A C 1
ATOM 750 O O . ARG A 1 94 ? 6.887 7.074 -34.662 1.00 72.44 94 ARG A O 1
ATOM 757 N N . SER A 1 95 ? 8.717 8.395 -34.623 1.00 76.81 95 SER A N 1
ATOM 758 C CA . SER A 1 95 ? 9.005 8.352 -36.060 1.00 76.81 95 SER A CA 1
ATOM 759 C C . SER A 1 95 ? 9.011 6.905 -36.568 1.00 76.81 95 SER A C 1
ATOM 761 O O . SER A 1 95 ? 9.610 6.019 -35.943 1.00 76.81 95 SER A O 1
ATOM 763 N N . GLU A 1 96 ? 8.320 6.678 -37.689 1.00 75.44 96 GLU A N 1
ATOM 764 C CA . GLU A 1 96 ? 8.319 5.394 -38.384 1.00 75.44 96 GLU A CA 1
ATOM 765 C C . GLU A 1 96 ? 9.745 4.994 -38.768 1.00 75.44 96 GLU A C 1
ATOM 767 O O . GLU A 1 96 ? 10.537 5.791 -39.279 1.00 75.44 96 GLU A O 1
ATOM 772 N N . LYS A 1 97 ? 10.088 3.735 -38.492 1.00 79.19 97 LYS A N 1
ATOM 773 C CA . LYS A 1 97 ? 11.433 3.206 -38.713 1.00 79.19 97 LYS A CA 1
ATOM 774 C C . LYS A 1 97 ? 11.591 2.849 -40.188 1.00 79.19 97 LYS A C 1
ATOM 776 O O . LYS A 1 97 ? 11.229 1.747 -40.589 1.00 79.19 97 LYS A O 1
ATOM 781 N N . LYS A 1 98 ? 12.162 3.754 -40.981 1.00 80.44 98 LYS A N 1
ATOM 782 C CA . LYS A 1 98 ? 12.622 3.423 -42.335 1.00 80.44 98 LYS A CA 1
ATOM 783 C C . LYS A 1 98 ? 13.855 2.508 -42.236 1.00 80.44 98 LYS A C 1
ATOM 785 O O . LYS A 1 98 ? 14.783 2.853 -41.496 1.00 80.44 98 LYS A O 1
ATOM 790 N N . PRO A 1 99 ? 13.872 1.340 -42.905 1.00 79.19 99 PRO A N 1
ATOM 791 C CA . PRO A 1 99 ? 15.069 0.512 -43.001 1.00 79.19 99 PRO A CA 1
ATOM 792 C C . PRO A 1 99 ? 16.220 1.325 -43.592 1.00 79.19 99 PRO A C 1
ATOM 794 O O . PRO A 1 99 ? 16.013 2.111 -44.513 1.00 79.19 99 PRO A O 1
ATOM 797 N N . ILE A 1 100 ? 17.422 1.155 -43.045 1.00 79.12 100 ILE A N 1
ATOM 798 C CA . ILE A 1 100 ? 18.614 1.812 -43.585 1.00 79.12 100 ILE A CA 1
ATOM 799 C C . ILE A 1 100 ? 19.054 1.023 -44.829 1.00 79.12 100 ILE A C 1
ATOM 801 O O . ILE A 1 100 ? 19.231 -0.193 -44.691 1.00 79.12 100 ILE A O 1
ATOM 805 N N . PRO A 1 101 ? 19.211 1.669 -46.003 1.00 86.94 101 PRO A N 1
ATOM 806 C CA . PRO A 1 101 ? 19.703 1.029 -47.224 1.00 86.94 101 PRO A CA 1
ATOM 807 C C . PRO A 1 101 ? 21.045 0.320 -47.012 1.00 86.94 101 PRO A C 1
ATOM 809 O O . PRO A 1 101 ? 21.858 0.760 -46.195 1.00 86.94 101 PRO A O 1
ATOM 812 N N . ASP A 1 102 ? 21.289 -0.765 -47.747 1.00 77.50 102 ASP A N 1
ATOM 813 C CA . ASP A 1 102 ? 22.487 -1.598 -47.562 1.00 77.50 102 ASP A CA 1
ATOM 814 C C . ASP A 1 102 ? 23.794 -0.845 -47.864 1.00 77.50 102 ASP A C 1
ATOM 816 O O . ASP A 1 102 ? 24.793 -1.058 -47.183 1.00 77.50 102 ASP A O 1
ATOM 820 N N . GLU A 1 103 ? 23.754 0.133 -48.770 1.00 78.75 103 GLU A N 1
ATOM 821 C CA . GLU A 1 103 ? 24.870 1.035 -49.104 1.00 78.75 103 GLU A CA 1
ATOM 822 C C . GLU A 1 103 ? 25.304 1.947 -47.937 1.00 78.75 103 GLU A C 1
ATOM 824 O O . GLU A 1 103 ? 26.401 2.497 -47.952 1.00 78.75 103 GLU A O 1
ATOM 829 N N . GLN A 1 104 ? 24.458 2.119 -46.911 1.00 77.88 104 GLN A N 1
ATOM 830 C CA . GLN A 1 104 ? 24.718 2.973 -45.740 1.00 77.88 104 GLN A CA 1
ATOM 831 C C . GLN A 1 104 ? 25.094 2.179 -44.478 1.00 77.88 104 GLN A C 1
ATOM 833 O O . GLN A 1 104 ? 25.236 2.759 -43.396 1.00 77.88 104 GLN A O 1
ATOM 838 N N . LYS A 1 105 ? 25.240 0.852 -44.581 1.00 86.94 105 LYS A N 1
ATOM 839 C CA . LYS A 1 105 ? 25.700 -0.008 -43.482 1.00 86.94 105 LYS A CA 1
ATOM 840 C C . LYS A 1 105 ? 27.228 -0.033 -43.437 1.00 86.94 105 LYS A C 1
ATOM 842 O O . LYS A 1 105 ? 27.858 -1.035 -43.749 1.00 86.94 105 LYS A O 1
ATOM 847 N N . ASP A 1 106 ? 27.802 1.093 -43.036 1.00 91.50 106 ASP A N 1
ATOM 848 C CA . ASP A 1 106 ? 29.234 1.257 -42.790 1.00 91.50 106 ASP A CA 1
ATOM 849 C C . ASP A 1 106 ? 29.671 0.667 -41.433 1.00 91.50 106 ASP A C 1
ATOM 851 O O . ASP A 1 106 ? 28.851 0.364 -40.559 1.00 91.50 106 ASP A O 1
ATOM 855 N N . ASP A 1 107 ? 30.981 0.553 -41.200 1.00 91.25 107 ASP A N 1
ATOM 856 C CA . ASP A 1 107 ? 31.530 0.094 -39.911 1.00 91.25 107 ASP A CA 1
ATOM 857 C C . ASP A 1 107 ? 31.014 0.941 -38.735 1.00 91.25 107 ASP A C 1
ATOM 859 O O . ASP A 1 107 ? 30.639 0.433 -37.671 1.00 91.25 107 ASP A O 1
ATOM 863 N N . LYS A 1 108 ? 30.870 2.253 -38.959 1.00 91.62 108 LYS A N 1
ATOM 864 C CA . LYS A 1 108 ? 30.324 3.200 -37.981 1.00 91.62 108 LYS A CA 1
ATOM 865 C C . LYS A 1 108 ? 28.868 2.873 -37.616 1.00 91.62 108 LYS A C 1
ATOM 867 O O . LYS A 1 108 ? 28.457 3.107 -36.473 1.00 91.62 108 LYS A O 1
ATOM 872 N N . TYR A 1 109 ? 28.053 2.383 -38.553 1.00 92.12 109 TYR A N 1
ATOM 873 C CA . TYR A 1 109 ? 26.697 1.898 -38.301 1.00 92.12 109 TYR A CA 1
ATOM 874 C C . TYR A 1 109 ? 26.713 0.641 -37.432 1.00 92.12 109 TYR A C 1
ATOM 876 O O . TYR A 1 109 ? 25.986 0.604 -36.432 1.00 92.12 109 TYR A O 1
ATOM 884 N N . PHE A 1 110 ? 27.554 -0.347 -37.752 1.00 93.31 110 PHE A N 1
ATOM 885 C CA . PHE A 1 110 ? 27.657 -1.583 -36.970 1.00 93.31 110 PHE A CA 1
ATOM 886 C C . PHE A 1 110 ? 28.078 -1.314 -35.523 1.00 93.31 110 PHE A C 1
ATOM 888 O O . PHE A 1 110 ? 27.460 -1.845 -34.595 1.00 93.31 110 PHE A O 1
ATOM 895 N N . GLU A 1 111 ? 29.029 -0.407 -35.297 1.00 95.19 111 GLU A N 1
ATOM 896 C CA . GLU A 1 111 ? 29.396 0.031 -33.949 1.00 95.19 111 GLU A CA 1
ATOM 897 C C . GLU A 1 111 ? 28.230 0.687 -33.198 1.00 95.19 111 GLU A C 1
ATOM 899 O O . GLU A 1 111 ? 27.956 0.344 -32.043 1.00 95.19 111 GLU A O 1
ATOM 904 N N . ARG A 1 112 ? 27.509 1.625 -33.837 1.00 95.25 112 ARG A N 1
ATOM 905 C CA . ARG A 1 112 ? 26.322 2.258 -33.231 1.00 95.25 112 ARG A CA 1
ATOM 906 C C . ARG A 1 112 ? 25.265 1.212 -32.886 1.00 95.25 112 ARG A C 1
ATOM 908 O O . ARG A 1 112 ? 24.664 1.280 -31.811 1.00 95.25 112 ARG A O 1
ATOM 915 N N . ARG A 1 113 ? 25.042 0.240 -33.774 1.00 96.12 113 ARG A N 1
ATOM 916 C CA . ARG A 1 113 ? 24.063 -0.834 -33.587 1.00 96.12 113 ARG A CA 1
ATOM 917 C C . ARG A 1 113 ? 24.449 -1.744 -32.426 1.00 96.12 113 ARG A C 1
ATOM 919 O O . ARG A 1 113 ? 23.595 -2.034 -31.589 1.00 96.12 113 ARG A O 1
ATOM 926 N N . ARG A 1 114 ? 25.728 -2.117 -32.328 1.00 97.12 114 ARG A N 1
ATOM 927 C CA . ARG A 1 114 ? 26.283 -2.898 -31.217 1.00 97.12 114 ARG A CA 1
ATOM 928 C C . ARG A 1 114 ? 26.099 -2.177 -29.880 1.00 97.12 114 ARG A C 1
ATOM 930 O O . ARG A 1 114 ? 25.464 -2.739 -28.991 1.00 97.12 114 ARG A O 1
ATOM 937 N N . ARG A 1 115 ? 26.517 -0.906 -29.774 1.00 97.19 115 ARG A N 1
ATOM 938 C CA . ARG A 1 115 ? 26.328 -0.100 -28.548 1.00 97.19 115 ARG A CA 1
ATOM 939 C C . ARG A 1 115 ? 24.853 0.044 -28.168 1.00 97.19 115 ARG A C 1
ATOM 941 O O . ARG A 1 115 ? 24.510 -0.028 -26.992 1.00 97.19 115 ARG A O 1
ATOM 948 N N . ASN A 1 116 ? 23.957 0.236 -29.141 1.00 97.06 116 ASN A N 1
ATOM 949 C CA . ASN A 1 116 ? 22.522 0.343 -28.866 1.00 97.06 116 ASN A CA 1
ATOM 950 C C . ASN A 1 116 ? 21.929 -0.971 -28.336 1.00 97.06 116 ASN A C 1
ATOM 952 O O . ASN A 1 116 ? 21.123 -0.936 -27.409 1.00 97.06 116 ASN A O 1
ATOM 956 N N . ASN A 1 117 ? 22.344 -2.115 -28.884 1.00 97.62 117 ASN A N 1
ATOM 957 C CA . ASN A 1 117 ? 21.913 -3.426 -28.403 1.00 97.62 117 ASN A CA 1
ATOM 958 C C . ASN A 1 117 ? 22.423 -3.699 -26.980 1.00 97.62 117 ASN A C 1
ATOM 960 O O . ASN A 1 117 ? 21.650 -4.149 -26.133 1.00 97.62 117 ASN A O 1
ATOM 964 N N . GLU A 1 118 ? 23.685 -3.367 -26.692 1.00 98.12 118 GLU A N 1
ATOM 965 C CA . GLU A 1 118 ? 24.262 -3.472 -25.345 1.00 98.12 118 GLU A CA 1
ATOM 966 C C . GLU A 1 118 ? 23.521 -2.573 -24.343 1.00 98.12 118 GLU A C 1
ATOM 968 O O . GLU A 1 118 ? 23.111 -3.035 -23.277 1.00 98.12 118 GLU A O 1
ATOM 973 N N . ALA A 1 119 ? 23.250 -1.316 -24.707 1.00 97.69 119 ALA A N 1
ATOM 974 C CA . ALA A 1 119 ? 22.475 -0.393 -23.880 1.00 97.69 119 ALA A CA 1
ATOM 975 C C . ALA A 1 119 ? 21.032 -0.878 -23.654 1.00 97.69 119 ALA A C 1
ATOM 977 O O . ALA A 1 119 ? 20.511 -0.776 -22.542 1.00 97.69 119 ALA A O 1
ATOM 978 N N . ALA A 1 120 ? 20.388 -1.440 -24.682 1.00 98.06 120 ALA A N 1
ATOM 979 C CA . ALA A 1 120 ? 19.047 -2.003 -24.571 1.00 98.06 120 ALA A CA 1
ATOM 980 C C . ALA A 1 120 ? 19.018 -3.219 -23.636 1.00 98.06 120 ALA A C 1
ATOM 982 O O . ALA A 1 120 ? 18.107 -3.323 -22.814 1.00 98.06 120 ALA A O 1
ATOM 983 N N . LYS A 1 121 ? 20.025 -4.102 -23.713 1.00 98.25 121 LYS A N 1
ATOM 984 C CA . LYS A 1 121 ? 20.182 -5.229 -22.784 1.00 98.25 121 LYS A CA 1
ATOM 985 C C . LYS A 1 121 ? 20.372 -4.728 -21.351 1.00 98.25 121 LYS A C 1
ATOM 987 O O . LYS A 1 121 ? 19.563 -5.061 -20.494 1.00 98.25 121 LYS A O 1
ATOM 992 N N . LYS A 1 122 ? 21.331 -3.824 -21.119 1.00 98.44 122 LYS A N 1
ATOM 993 C CA . LYS A 1 122 ? 21.575 -3.221 -19.796 1.00 98.44 122 LYS A CA 1
ATOM 994 C C . LYS A 1 122 ? 20.325 -2.543 -19.224 1.00 98.44 122 LYS A C 1
ATOM 996 O O . LYS A 1 122 ? 20.047 -2.662 -18.036 1.00 98.44 122 LYS A O 1
ATOM 1001 N N . SER A 1 123 ? 19.552 -1.846 -20.059 1.00 98.38 123 SER A N 1
ATOM 1002 C CA . SER A 1 123 ? 18.297 -1.205 -19.649 1.00 98.38 123 SER A CA 1
ATOM 1003 C C . SER A 1 123 ? 17.229 -2.221 -19.232 1.00 98.38 123 SER A C 1
ATOM 1005 O O . SER A 1 123 ? 16.542 -1.997 -18.234 1.00 98.38 123 SER A O 1
ATOM 1007 N N . ARG A 1 124 ? 17.108 -3.342 -19.959 1.00 98.62 124 ARG A N 1
ATOM 1008 C CA . ARG A 1 124 ? 16.201 -4.445 -19.607 1.00 98.62 124 ARG A CA 1
ATOM 1009 C C . ARG A 1 124 ? 16.606 -5.100 -18.293 1.00 98.62 124 ARG A C 1
ATOM 1011 O O . ARG A 1 124 ? 15.754 -5.229 -17.422 1.00 98.62 124 ARG A O 1
ATOM 1018 N N . ASP A 1 125 ? 17.885 -5.421 -18.126 1.00 98.38 125 ASP A N 1
ATOM 1019 C CA . ASP A 1 125 ? 18.396 -6.060 -16.909 1.00 98.38 125 ASP A CA 1
ATOM 1020 C C . ASP A 1 125 ? 18.207 -5.145 -15.690 1.00 98.38 125 ASP A C 1
ATOM 1022 O O . ASP A 1 125 ? 17.707 -5.576 -14.656 1.00 98.38 125 ASP A O 1
ATOM 1026 N N . ALA A 1 126 ? 18.488 -3.845 -15.835 1.00 98.12 126 ALA A N 1
ATOM 1027 C CA . ALA A 1 126 ? 18.256 -2.865 -14.776 1.00 98.12 126 ALA A CA 1
ATOM 1028 C C . ALA A 1 126 ? 16.768 -2.696 -14.429 1.00 98.12 126 ALA A C 1
ATOM 1030 O O . ALA A 1 126 ? 16.431 -2.421 -13.281 1.00 98.12 126 ALA A O 1
ATOM 1031 N N . ARG A 1 127 ? 15.866 -2.804 -15.412 1.00 98.06 127 ARG A N 1
ATOM 1032 C CA . ARG A 1 127 ? 14.421 -2.778 -15.156 1.00 98.06 127 ARG A CA 1
ATOM 1033 C C . ARG A 1 127 ? 13.982 -4.033 -14.410 1.00 98.06 127 ARG A C 1
ATOM 1035 O O . ARG A 1 127 ? 13.299 -3.895 -13.404 1.00 98.06 127 ARG A O 1
ATOM 1042 N N . LYS A 1 128 ? 14.422 -5.204 -14.869 1.00 98.38 128 LYS A N 1
ATOM 1043 C CA . LYS A 1 128 ? 14.116 -6.485 -14.236 1.00 98.38 128 LYS A CA 1
ATOM 1044 C C . LYS A 1 128 ? 14.599 -6.519 -12.787 1.00 98.38 128 LYS A C 1
ATOM 1046 O O . LYS A 1 128 ? 13.811 -6.820 -11.909 1.00 98.38 128 LYS A O 1
ATOM 1051 N N . ALA A 1 129 ? 15.830 -6.081 -12.521 1.00 98.00 129 ALA A N 1
ATOM 1052 C CA . ALA A 1 129 ? 16.361 -6.009 -11.161 1.00 98.00 129 ALA A CA 1
ATOM 1053 C C . ALA A 1 129 ? 15.499 -5.133 -10.229 1.00 98.00 129 ALA A C 1
ATOM 1055 O O . ALA A 1 129 ? 15.270 -5.505 -9.084 1.00 98.00 129 ALA A O 1
ATOM 1056 N N . ARG A 1 130 ? 14.975 -3.998 -10.721 1.00 97.44 130 ARG A N 1
ATOM 1057 C CA . ARG A 1 130 ? 14.046 -3.154 -9.943 1.00 97.44 130 ARG A CA 1
ATOM 1058 C C . ARG A 1 130 ? 12.694 -3.825 -9.705 1.00 97.44 130 ARG A C 1
ATOM 1060 O O . ARG A 1 130 ? 12.115 -3.652 -8.640 1.00 97.44 130 ARG A O 1
ATOM 1067 N N . GLU A 1 131 ? 12.167 -4.525 -10.705 1.00 97.81 131 GLU A N 1
ATOM 1068 C CA . GLU A 1 131 ? 10.905 -5.265 -10.586 1.00 97.81 131 GLU A CA 1
ATOM 1069 C C . GLU A 1 131 ? 11.050 -6.427 -9.587 1.00 97.81 131 GLU A C 1
ATOM 1071 O O . GLU A 1 131 ? 10.189 -6.588 -8.725 1.00 97.81 131 GLU A O 1
ATOM 1076 N N . ASP A 1 132 ? 12.174 -7.147 -9.625 1.00 98.31 132 ASP A N 1
ATOM 1077 C CA . ASP A 1 132 ? 12.508 -8.225 -8.688 1.00 98.31 132 ASP A CA 1
ATOM 1078 C C . ASP A 1 132 ? 12.677 -7.689 -7.250 1.00 98.31 132 ASP A C 1
ATOM 1080 O O . ASP A 1 132 ? 12.110 -8.244 -6.308 1.00 98.31 132 ASP A O 1
ATOM 1084 N N . GLU A 1 133 ? 13.388 -6.568 -7.062 1.00 98.19 133 GLU A N 1
ATOM 1085 C CA . GLU A 1 133 ? 13.521 -5.901 -5.755 1.00 98.19 133 GLU A CA 1
ATOM 1086 C C . GLU A 1 133 ? 12.154 -5.480 -5.196 1.00 98.19 133 GLU A C 1
ATOM 1088 O O . GLU A 1 133 ? 11.854 -5.694 -4.016 1.00 98.19 133 GLU A O 1
ATOM 1093 N N . LEU A 1 134 ? 11.297 -4.909 -6.048 1.00 97.56 134 LEU A N 1
ATOM 1094 C CA . LEU A 1 134 ? 9.953 -4.504 -5.654 1.00 97.56 134 LEU A CA 1
ATOM 1095 C C . LEU A 1 134 ? 9.091 -5.712 -5.268 1.00 97.56 134 LEU A C 1
ATOM 1097 O O . LEU A 1 134 ? 8.371 -5.634 -4.274 1.00 97.56 134 LEU A O 1
ATOM 1101 N N . ALA A 1 135 ? 9.187 -6.820 -6.006 1.00 97.62 135 ALA A N 1
ATOM 1102 C CA . ALA A 1 135 ? 8.475 -8.057 -5.694 1.00 97.62 135 ALA A CA 1
ATOM 1103 C C . ALA A 1 135 ? 8.908 -8.636 -4.338 1.00 97.62 135 ALA A C 1
ATOM 1105 O O . ALA A 1 135 ? 8.058 -8.989 -3.518 1.00 97.62 135 ALA A O 1
ATOM 1106 N N . ILE A 1 136 ? 10.216 -8.659 -4.057 1.00 98.06 136 ILE A N 1
ATOM 1107 C CA . ILE A 1 136 ? 10.750 -9.100 -2.760 1.00 98.06 136 ILE A CA 1
ATOM 1108 C C . ILE A 1 136 ? 10.222 -8.207 -1.633 1.00 98.06 136 ILE A C 1
ATOM 1110 O O . ILE A 1 136 ? 9.721 -8.703 -0.622 1.00 98.06 136 ILE A O 1
ATOM 1114 N N . ARG A 1 137 ? 10.287 -6.882 -1.811 1.00 98.00 137 ARG A N 1
ATOM 1115 C CA . ARG A 1 137 ? 9.791 -5.927 -0.816 1.00 98.00 137 ARG A CA 1
ATOM 1116 C C . ARG A 1 137 ? 8.290 -6.080 -0.571 1.00 98.00 137 ARG A C 1
ATOM 1118 O O . ARG A 1 137 ? 7.866 -6.023 0.580 1.00 98.00 137 ARG A O 1
ATOM 1125 N N . ALA A 1 138 ? 7.498 -6.262 -1.625 1.00 98.12 138 ALA A N 1
ATOM 1126 C CA . ALA A 1 138 ? 6.060 -6.483 -1.513 1.00 98.12 138 ALA A CA 1
ATOM 1127 C C . ALA A 1 138 ? 5.758 -7.757 -0.714 1.00 98.12 138 ALA A C 1
ATOM 1129 O O . ALA A 1 138 ? 4.996 -7.694 0.245 1.00 98.12 138 ALA A O 1
ATOM 1130 N N . SER A 1 139 ? 6.440 -8.865 -1.021 1.00 97.94 139 SER A N 1
ATOM 1131 C CA . SER A 1 139 ? 6.280 -10.131 -0.295 1.00 97.94 139 SER A CA 1
ATOM 1132 C C . SER A 1 139 ? 6.603 -9.999 1.200 1.00 97.94 139 SER A C 1
ATOM 1134 O O . SER A 1 139 ? 5.873 -10.516 2.047 1.00 97.94 139 SER A O 1
ATOM 1136 N N . PHE A 1 140 ? 7.660 -9.256 1.546 1.00 98.12 140 PHE A N 1
ATOM 1137 C CA . PHE A 1 140 ? 8.001 -8.990 2.944 1.00 98.12 140 PHE A CA 1
ATOM 1138 C C . PHE A 1 140 ? 6.910 -8.175 3.653 1.00 98.12 140 PHE A C 1
ATOM 1140 O O . PHE A 1 140 ? 6.459 -8.547 4.734 1.00 98.12 140 PHE A O 1
ATOM 1147 N N . LEU A 1 141 ? 6.425 -7.107 3.013 1.00 98.19 141 LEU A N 1
ATOM 1148 C CA . LEU A 1 141 ? 5.352 -6.274 3.558 1.00 98.19 141 LEU A CA 1
ATOM 1149 C C . LEU A 1 141 ? 4.031 -7.039 3.710 1.00 98.19 141 LEU A C 1
ATOM 1151 O O . LEU A 1 141 ? 3.317 -6.819 4.684 1.00 98.19 141 LEU A O 1
ATOM 1155 N N . GLU A 1 142 ? 3.700 -7.937 2.783 1.00 97.75 142 GLU A N 1
ATOM 1156 C CA . GLU A 1 142 ? 2.518 -8.801 2.875 1.00 97.75 142 GLU A CA 1
ATOM 1157 C C . GLU A 1 142 ? 2.605 -9.742 4.078 1.00 97.75 142 GLU A C 1
ATOM 1159 O O . GLU A 1 142 ? 1.647 -9.853 4.850 1.00 97.75 142 GLU A O 1
ATOM 1164 N N . LYS A 1 143 ? 3.772 -10.367 4.281 1.00 98.25 143 LYS A N 1
ATOM 1165 C CA . LYS A 1 143 ? 4.031 -11.229 5.436 1.00 98.25 143 LYS A CA 1
ATOM 1166 C C . LYS A 1 143 ? 3.898 -10.455 6.747 1.00 98.25 143 LYS A C 1
ATOM 1168 O O . LYS A 1 143 ? 3.157 -10.886 7.632 1.00 98.25 143 LYS A O 1
ATOM 1173 N N . ASP A 1 144 ? 4.557 -9.306 6.857 1.00 98.19 144 ASP A N 1
ATOM 1174 C CA . ASP A 1 144 ? 4.503 -8.463 8.053 1.00 98.19 144 ASP A CA 1
ATOM 1175 C C . ASP A 1 144 ? 3.082 -7.971 8.329 1.00 98.19 144 ASP A C 1
ATOM 1177 O O . ASP A 1 144 ? 2.598 -8.041 9.459 1.00 98.19 144 ASP A O 1
ATOM 1181 N N . ASN A 1 145 ? 2.364 -7.532 7.293 1.00 97.88 145 ASN A N 1
ATOM 1182 C CA . ASN A 1 145 ? 0.980 -7.097 7.427 1.00 97.88 145 ASN A CA 1
ATOM 1183 C C . ASN A 1 145 ? 0.072 -8.232 7.920 1.00 97.88 145 ASN A C 1
ATOM 1185 O O . ASN A 1 145 ? -0.788 -7.999 8.770 1.00 97.88 145 ASN A O 1
ATOM 1189 N N . SER A 1 146 ? 0.278 -9.455 7.425 1.00 98.12 146 SER A N 1
ATOM 1190 C CA . SER A 1 146 ? -0.447 -10.636 7.897 1.00 98.12 146 SER A CA 1
ATOM 1191 C C . SER A 1 146 ? -0.165 -10.918 9.372 1.00 98.12 146 SER A C 1
ATOM 1193 O O . SER A 1 146 ? -1.100 -11.140 10.140 1.00 98.12 146 SER A O 1
ATOM 1195 N N . ILE A 1 147 ? 1.103 -10.870 9.791 1.00 98.31 147 ILE A N 1
ATOM 1196 C CA . ILE A 1 147 ? 1.496 -11.077 11.192 1.00 98.31 147 ILE A CA 1
ATOM 1197 C C . ILE A 1 147 ? 0.846 -10.020 12.091 1.00 98.31 147 ILE A C 1
ATOM 1199 O O . ILE A 1 147 ? 0.227 -10.363 13.098 1.00 98.31 147 ILE A O 1
ATOM 1203 N N . LEU A 1 148 ? 0.923 -8.746 11.706 1.00 98.38 148 LEU A N 1
ATOM 1204 C CA . LEU A 1 148 ? 0.325 -7.647 12.463 1.00 98.38 148 LEU A CA 1
ATOM 1205 C C . LEU A 1 148 ? -1.197 -7.787 12.571 1.00 98.38 148 LEU A C 1
ATOM 1207 O O . LEU A 1 148 ? -1.755 -7.571 13.643 1.00 98.38 148 LEU A O 1
ATOM 1211 N N . LYS A 1 149 ? -1.879 -8.197 11.495 1.00 98.19 149 LYS A N 1
ATOM 1212 C CA . LYS A 1 149 ? -3.326 -8.465 11.522 1.00 98.19 149 LYS A CA 1
ATOM 1213 C C . LYS A 1 149 ? -3.684 -9.558 12.526 1.00 98.19 149 LYS A C 1
ATOM 1215 O O . LYS A 1 149 ? -4.633 -9.378 13.286 1.00 98.19 149 LYS A O 1
ATOM 1220 N N . VAL A 1 150 ? -2.918 -10.650 12.558 1.00 98.38 150 VAL A N 1
ATOM 1221 C CA . VAL A 1 150 ? -3.119 -11.741 13.524 1.00 98.38 150 VAL A CA 1
ATOM 1222 C C . VAL A 1 150 ? -2.890 -11.254 14.955 1.00 98.38 150 VAL A C 1
ATOM 1224 O O . VAL A 1 150 ? -3.723 -11.509 15.819 1.00 98.38 150 VAL A O 1
ATOM 1227 N N . GLN A 1 151 ? -1.816 -10.502 15.208 1.00 98.12 151 GLN A N 1
ATOM 1228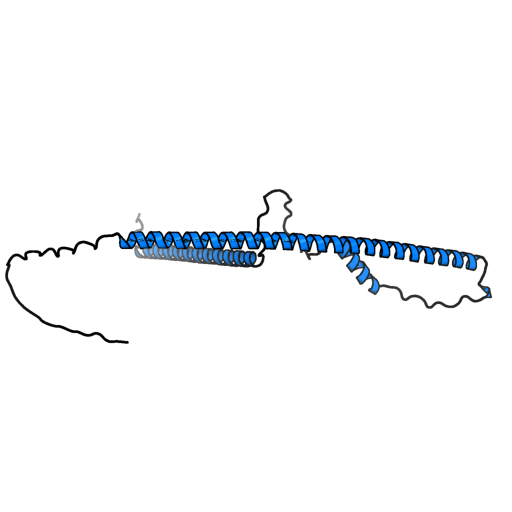 C CA . GLN A 1 151 ? -1.529 -9.950 16.538 1.00 98.12 151 GLN A CA 1
ATOM 1229 C C . GLN A 1 151 ? -2.637 -9.006 17.015 1.00 98.12 151 GLN A C 1
ATOM 1231 O O . GLN A 1 151 ? -3.135 -9.149 18.128 1.00 98.12 151 GLN A O 1
ATOM 1236 N N . VAL A 1 152 ? -3.079 -8.082 16.156 1.00 98.44 152 VAL A N 1
ATOM 1237 C CA . VAL A 1 152 ? -4.180 -7.160 16.468 1.00 98.44 152 VAL A CA 1
ATOM 1238 C C . VAL A 1 152 ? -5.468 -7.924 16.749 1.00 98.44 152 VAL A C 1
ATOM 1240 O O . VAL A 1 152 ? -6.187 -7.571 17.682 1.00 98.44 152 VAL A O 1
ATOM 1243 N N . HIS A 1 153 ? -5.770 -8.960 15.966 1.00 98.12 153 HIS A N 1
ATOM 1244 C CA . HIS A 1 153 ? -6.935 -9.798 16.215 1.00 98.12 153 HIS A CA 1
ATOM 1245 C C . HIS A 1 153 ? -6.832 -10.505 17.573 1.00 98.12 153 HIS A C 1
ATOM 1247 O O . HIS A 1 153 ? -7.743 -10.354 18.378 1.00 98.12 153 HIS A O 1
ATOM 1253 N N . SER A 1 154 ? -5.703 -11.152 17.882 1.00 98.12 154 SER A N 1
ATOM 1254 C CA . SER A 1 154 ? -5.472 -11.817 19.176 1.00 98.12 154 SER A CA 1
ATOM 1255 C C . SER A 1 154 ? -5.655 -10.864 20.358 1.00 98.12 154 SER A C 1
ATOM 1257 O O . SER A 1 154 ? -6.389 -11.161 21.296 1.00 98.12 154 SER A O 1
ATOM 1259 N N . MET A 1 155 ? -5.055 -9.672 20.290 1.00 97.75 155 MET A N 1
ATOM 1260 C CA . MET A 1 155 ? -5.189 -8.669 21.351 1.00 97.75 155 MET A CA 1
ATOM 1261 C C . MET A 1 155 ? -6.631 -8.166 21.498 1.00 97.75 155 MET A C 1
ATOM 1263 O O . MET A 1 155 ? -7.081 -7.882 22.608 1.00 97.75 155 MET A O 1
ATOM 1267 N N . ARG A 1 156 ? -7.373 -8.044 20.389 1.00 98.06 156 ARG A N 1
ATOM 1268 C CA . ARG A 1 156 ? -8.793 -7.669 20.421 1.00 98.06 156 ARG A CA 1
ATOM 1269 C C . ARG A 1 156 ? -9.642 -8.756 21.070 1.00 98.06 156 ARG A C 1
ATOM 1271 O O . ARG A 1 156 ? -10.467 -8.413 21.910 1.00 98.06 156 ARG A O 1
ATOM 1278 N N . GLU A 1 157 ? -9.414 -10.023 20.738 1.00 98.06 157 GLU A N 1
ATOM 1279 C CA . GLU A 1 157 ? -10.100 -11.163 21.358 1.00 98.06 157 GLU A CA 1
ATOM 1280 C C . GLU A 1 157 ? -9.845 -11.210 22.872 1.00 98.06 157 GLU A C 1
ATOM 1282 O O . GLU A 1 157 ? -10.781 -11.315 23.665 1.00 98.06 157 GLU A O 1
ATOM 1287 N N . GLU A 1 158 ? -8.593 -11.035 23.306 1.00 97.75 158 GLU A N 1
ATOM 1288 C CA . GLU A 1 158 ? -8.244 -10.970 24.731 1.00 97.75 158 GLU A CA 1
ATOM 1289 C C . GLU A 1 158 ? -8.940 -9.803 25.445 1.00 97.75 158 GLU A C 1
ATOM 1291 O O . GLU A 1 158 ? -9.497 -9.974 26.534 1.00 97.75 158 GLU A O 1
ATOM 1296 N N . ALA A 1 159 ? -8.966 -8.622 24.823 1.00 97.50 159 ALA A N 1
ATOM 1297 C CA . ALA A 1 159 ? -9.663 -7.459 25.363 1.00 97.50 159 ALA A CA 1
ATOM 1298 C C . ALA A 1 159 ? -11.184 -7.674 25.444 1.00 97.50 159 ALA A C 1
ATOM 1300 O O . ALA A 1 159 ? -11.810 -7.270 26.430 1.00 97.50 159 ALA A O 1
ATOM 1301 N N . MET A 1 160 ? -11.785 -8.320 24.440 1.00 97.69 160 MET A N 1
ATOM 1302 C CA . MET A 1 160 ? -13.206 -8.679 24.444 1.00 97.69 160 MET A CA 1
ATOM 1303 C C . MET A 1 160 ? -13.519 -9.673 25.559 1.00 97.69 160 MET A C 1
ATOM 1305 O O . MET A 1 160 ? -14.435 -9.428 26.343 1.00 97.69 160 MET A O 1
ATOM 1309 N N . LYS A 1 161 ? -12.706 -10.722 25.710 1.00 97.69 161 LYS A N 1
ATOM 1310 C CA . LYS A 1 161 ? -12.849 -11.711 26.783 1.00 97.69 161 LYS A CA 1
ATOM 1311 C C . LYS A 1 161 ? -12.749 -11.071 28.166 1.00 97.69 161 LYS A C 1
ATOM 1313 O O . LYS A 1 161 ? -13.568 -11.344 29.040 1.00 97.69 161 LYS A O 1
ATOM 1318 N N . MET A 1 162 ? -11.775 -10.185 28.378 1.00 96.88 162 MET A N 1
ATOM 1319 C CA . MET A 1 162 ? -11.656 -9.452 29.643 1.00 96.88 162 MET A CA 1
ATOM 1320 C C . MET A 1 162 ? -12.877 -8.565 29.908 1.00 96.88 162 MET A C 1
ATOM 1322 O O . MET A 1 162 ? -13.368 -8.523 31.037 1.00 96.88 162 MET A O 1
ATOM 1326 N N . ARG A 1 163 ? -13.397 -7.887 28.879 1.00 96.94 163 ARG A N 1
ATOM 1327 C CA . ARG A 1 163 ? -14.617 -7.079 28.986 1.00 96.94 163 ARG A CA 1
ATOM 1328 C C . ARG A 1 163 ? -15.829 -7.936 29.347 1.00 96.94 163 ARG A C 1
ATOM 1330 O O . ARG A 1 163 ? -16.589 -7.540 30.224 1.00 96.94 163 ARG A O 1
ATOM 1337 N N . GLU A 1 164 ? -16.003 -9.084 28.703 1.00 96.12 164 GLU A N 1
ATOM 1338 C CA . GLU A 1 164 ? -17.101 -10.014 28.978 1.00 96.12 164 GLU A CA 1
ATOM 1339 C C . GLU A 1 164 ? -17.056 -10.513 30.427 1.00 96.12 164 GLU A C 1
ATOM 1341 O O . GLU A 1 164 ? -18.038 -10.380 31.159 1.00 96.12 164 GLU A O 1
ATOM 1346 N N . LEU A 1 165 ? -15.888 -10.982 30.881 1.00 96.12 165 LEU A N 1
ATOM 1347 C CA . LEU A 1 165 ? -15.681 -11.411 32.266 1.00 96.12 165 LEU A CA 1
ATOM 1348 C C . LEU A 1 165 ? -15.964 -10.283 33.266 1.00 96.12 165 LEU A C 1
ATOM 1350 O O . LEU A 1 165 ? -16.565 -10.517 34.317 1.00 96.12 165 LEU A O 1
ATO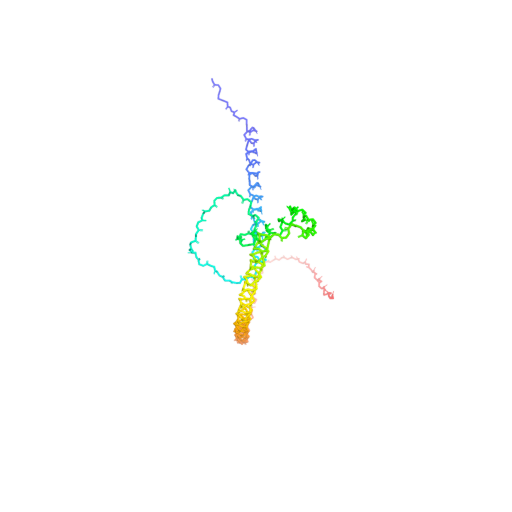M 1354 N N . TRP A 1 166 ? -15.548 -9.054 32.953 1.00 95.31 166 TRP A N 1
ATOM 1355 C CA . TRP A 1 166 ? -15.802 -7.898 33.809 1.00 95.31 166 TRP A CA 1
ATOM 1356 C C . TRP A 1 166 ? -17.297 -7.570 33.898 1.00 95.31 166 TRP A C 1
ATOM 1358 O O . TRP A 1 166 ? -17.816 -7.388 34.999 1.00 95.31 166 TRP A O 1
ATOM 1368 N N . VAL A 1 167 ? -18.013 -7.573 32.768 1.00 95.50 167 VAL A N 1
ATOM 1369 C CA . VAL A 1 167 ? -19.469 -7.362 32.729 1.00 95.50 167 VAL A CA 1
ATOM 1370 C C . VAL A 1 167 ? -20.201 -8.446 33.521 1.00 95.50 167 VAL A C 1
ATOM 1372 O O . VAL A 1 167 ? -21.032 -8.111 34.366 1.00 95.50 167 VAL A O 1
ATOM 1375 N N . ALA A 1 168 ? -19.855 -9.721 33.322 1.00 93.31 168 ALA A N 1
ATOM 1376 C CA . ALA A 1 168 ? -20.445 -10.834 34.063 1.00 93.31 168 ALA A CA 1
ATOM 1377 C C . ALA A 1 168 ? -20.227 -10.689 35.580 1.00 93.31 168 ALA A C 1
ATOM 1379 O O . ALA A 1 168 ? -21.163 -10.842 36.370 1.00 93.31 168 ALA A O 1
ATOM 1380 N N . LYS A 1 169 ? -19.015 -10.302 36.004 1.00 93.94 169 LYS A N 1
ATOM 1381 C CA . LYS A 1 169 ? -18.709 -10.032 37.417 1.00 93.94 169 LYS A CA 1
ATOM 1382 C C . LYS A 1 169 ? -19.547 -8.879 37.973 1.00 93.94 169 LYS A C 1
ATOM 1384 O O . LYS A 1 169 ? -20.089 -8.996 39.070 1.00 93.94 169 LYS A O 1
ATOM 1389 N N . CYS A 1 170 ? -19.679 -7.777 37.236 1.00 91.44 170 CYS A N 1
ATOM 1390 C CA . CYS A 1 170 ? -20.499 -6.637 37.649 1.00 91.44 170 CYS A CA 1
ATOM 1391 C C . CYS A 1 170 ? -21.989 -6.995 37.765 1.00 91.44 170 CYS A C 1
ATOM 1393 O O . CYS A 1 170 ? -22.632 -6.581 38.729 1.00 91.44 170 CYS A O 1
ATOM 1395 N N . GLN A 1 171 ? -22.525 -7.794 36.838 1.00 88.00 171 GLN A N 1
ATOM 1396 C CA . GLN A 1 171 ? -23.906 -8.283 36.898 1.00 88.00 171 GLN A CA 1
ATOM 1397 C C . GLN A 1 171 ? -24.137 -9.174 38.125 1.00 88.00 171 GLN A C 1
ATOM 1399 O O . GLN A 1 171 ? -25.099 -8.957 38.860 1.00 88.00 171 GLN A O 1
ATOM 1404 N N . GLY A 1 172 ? -23.224 -10.110 38.406 1.00 88.94 172 GLY A N 1
ATOM 1405 C CA . GLY A 1 172 ? -23.298 -10.952 39.604 1.00 88.94 172 GLY A CA 1
ATOM 1406 C C . GLY A 1 172 ? -23.288 -10.135 40.900 1.00 88.94 172 GLY A C 1
ATOM 1407 O O . GLY A 1 172 ? -24.119 -10.352 41.780 1.00 88.94 172 GLY A O 1
ATOM 1408 N N . LEU A 1 173 ? -22.414 -9.127 40.996 1.00 90.06 173 LEU A N 1
ATOM 1409 C CA . LEU A 1 173 ? -22.376 -8.221 42.150 1.00 90.06 173 LEU A CA 1
ATOM 1410 C C . LEU A 1 173 ? -23.669 -7.400 42.304 1.00 90.06 173 LEU A C 1
ATOM 1412 O O . LEU A 1 173 ? -24.110 -7.162 43.431 1.00 90.06 173 LEU A O 1
ATOM 1416 N N . ALA A 1 174 ? -24.286 -6.973 41.198 1.00 87.06 174 ALA A N 1
ATOM 1417 C CA . ALA A 1 174 ? -25.555 -6.248 41.221 1.00 87.06 174 ALA A CA 1
ATOM 1418 C C . ALA A 1 174 ? -26.718 -7.132 41.708 1.00 87.06 174 ALA A C 1
ATOM 1420 O O . ALA A 1 174 ? -27.504 -6.688 42.547 1.00 87.06 174 ALA A O 1
ATOM 1421 N N . MET A 1 175 ? -26.783 -8.389 41.254 1.00 87.75 175 MET A N 1
ATOM 1422 C CA . MET A 1 175 ? -27.787 -9.365 41.700 1.00 87.75 175 MET A CA 1
ATOM 1423 C C . MET A 1 175 ? -27.660 -9.665 43.200 1.00 87.75 175 MET A C 1
ATOM 1425 O O . MET A 1 175 ? -28.649 -9.593 43.932 1.00 87.75 175 MET A O 1
ATOM 1429 N N . SER A 1 176 ? -26.439 -9.901 43.694 1.00 89.31 176 SER A N 1
ATOM 1430 C CA . SER A 1 176 ? -26.199 -10.119 45.129 1.00 89.31 176 SER A CA 1
ATOM 1431 C C . SER A 1 176 ? -26.566 -8.895 45.976 1.00 89.31 176 SER A C 1
ATOM 1433 O O . SER A 1 176 ? -27.133 -9.032 47.061 1.00 89.31 176 SER A O 1
ATOM 1435 N N . ARG A 1 177 ? -26.298 -7.678 45.478 1.00 90.81 177 ARG A N 1
ATOM 1436 C CA . ARG A 1 177 ? -26.721 -6.433 46.140 1.00 90.81 177 ARG A CA 1
ATOM 1437 C C . ARG A 1 177 ? -28.246 -6.335 46.237 1.00 90.81 177 ARG A C 1
ATOM 1439 O O . ARG A 1 177 ? -28.749 -5.958 47.293 1.00 90.81 177 ARG A O 1
ATOM 1446 N N . GLN A 1 178 ? -28.973 -6.684 45.174 1.00 86.81 178 GLN A N 1
ATOM 1447 C CA . GLN A 1 178 ? -30.440 -6.683 45.180 1.00 86.81 178 GLN A CA 1
ATOM 1448 C C . GLN A 1 178 ? -31.019 -7.721 46.149 1.00 86.81 178 GLN A C 1
ATOM 1450 O O . GLN A 1 178 ? -31.967 -7.407 46.865 1.00 86.81 178 GLN A O 1
ATOM 1455 N N . GLN A 1 179 ? -30.452 -8.930 46.226 1.00 87.62 179 GLN A N 1
ATOM 1456 C CA . GLN A 1 179 ? -30.893 -9.936 47.202 1.00 87.62 179 GLN A CA 1
ATOM 1457 C C . GLN A 1 179 ? -30.691 -9.474 48.649 1.00 87.62 179 GLN A C 1
ATOM 1459 O O . GLN A 1 179 ? -31.595 -9.641 49.467 1.00 87.62 179 GLN A O 1
ATOM 1464 N N . MET A 1 180 ? -29.553 -8.844 48.967 1.00 84.81 180 MET A N 1
ATOM 1465 C CA . MET A 1 180 ? -29.337 -8.269 50.301 1.00 84.81 180 MET A CA 1
ATOM 1466 C C . MET A 1 180 ? -30.350 -7.167 50.634 1.00 84.81 180 MET A C 1
ATOM 1468 O O . MET A 1 180 ? -30.849 -7.123 51.756 1.00 84.81 180 MET A O 1
ATOM 1472 N N . GLN A 1 181 ? -30.684 -6.297 49.674 1.00 85.38 181 GLN A N 1
ATOM 1473 C CA . GLN A 1 181 ? -31.705 -5.261 49.878 1.00 85.38 181 GLN A CA 1
ATOM 1474 C C . GLN A 1 181 ? -33.092 -5.868 50.120 1.00 85.38 181 GLN A C 1
ATOM 1476 O O . GLN A 1 181 ? -33.790 -5.439 51.034 1.00 85.38 181 GLN A O 1
ATOM 1481 N N . GLN A 1 182 ? -33.472 -6.902 49.363 1.00 81.94 182 GLN A N 1
ATOM 1482 C CA . GLN A 1 182 ? -34.739 -7.609 49.571 1.00 81.94 182 GLN A CA 1
ATOM 1483 C C . GLN A 1 182 ? -34.802 -8.286 50.947 1.00 81.94 182 GLN A C 1
ATOM 1485 O O . GLN A 1 182 ? -35.807 -8.150 51.637 1.00 81.94 182 GLN A O 1
ATOM 1490 N N . GLN A 1 183 ? -33.725 -8.940 51.398 1.00 78.75 183 GLN A N 1
ATOM 1491 C CA . GLN A 1 183 ? -33.675 -9.531 52.744 1.00 78.75 183 GLN A CA 1
ATOM 1492 C C . GLN A 1 183 ? -33.795 -8.480 53.857 1.00 78.75 183 GLN A C 1
ATOM 1494 O O . GLN A 1 183 ? -34.464 -8.731 54.856 1.00 78.75 183 GLN A O 1
ATOM 1499 N N . GLN A 1 184 ? -33.205 -7.291 53.688 1.00 73.50 184 GLN A N 1
ATOM 1500 C CA . GLN A 1 184 ? -33.368 -6.198 54.655 1.00 73.50 184 GLN A CA 1
ATOM 1501 C C . GLN A 1 184 ? -34.804 -5.656 54.702 1.00 73.50 184 GLN A C 1
ATOM 1503 O O . GLN A 1 184 ? -35.277 -5.291 55.775 1.00 73.50 184 GLN A O 1
ATOM 1508 N N . MET A 1 185 ? -35.517 -5.640 53.572 1.00 59.81 185 MET A N 1
ATOM 1509 C CA . MET A 1 185 ? -36.915 -5.191 53.511 1.00 59.81 185 MET A CA 1
ATOM 1510 C C . MET A 1 185 ? -37.885 -6.162 54.208 1.00 59.81 185 MET A C 1
ATOM 1512 O O . MET A 1 185 ? -38.914 -5.726 54.710 1.00 59.81 185 MET A O 1
ATOM 1516 N N . VAL A 1 186 ? -37.558 -7.458 54.286 1.00 62.94 186 VAL A N 1
ATOM 1517 C CA . VAL A 1 186 ? -38.398 -8.478 54.950 1.00 62.94 186 VAL A CA 1
ATOM 1518 C C . VAL A 1 186 ? -38.263 -8.446 56.484 1.00 62.94 186 VAL A C 1
ATOM 1520 O O . VAL A 1 186 ? -39.139 -8.940 57.186 1.00 62.94 186 VAL A O 1
ATOM 1523 N N . GLN A 1 187 ? -37.206 -7.832 57.026 1.00 58.78 187 GLN A N 1
ATOM 1524 C CA . GLN A 1 187 ? -36.923 -7.800 58.472 1.00 58.78 187 GLN A CA 1
ATOM 1525 C C . GLN A 1 187 ? -37.449 -6.549 59.202 1.00 58.78 187 GLN A C 1
ATOM 1527 O O . GLN A 1 187 ? -37.224 -6.416 60.405 1.00 58.78 187 GLN A O 1
ATOM 1532 N N . GLN A 1 188 ? -38.139 -5.623 58.524 1.00 53.28 188 GLN A N 1
ATOM 1533 C CA . GLN A 1 188 ? -38.755 -4.479 59.205 1.00 53.28 188 GLN A CA 1
ATOM 1534 C C . GLN A 1 188 ? -40.124 -4.874 59.789 1.00 53.28 188 GLN A C 1
ATOM 1536 O O . GLN A 1 188 ? -40.983 -5.337 59.034 1.00 53.28 188 GLN A O 1
ATOM 1541 N N . PRO A 1 189 ? -40.363 -4.709 61.107 1.00 62.47 189 PRO A N 1
ATOM 1542 C CA . PRO A 1 189 ? -41.690 -4.920 61.678 1.00 62.47 189 PRO A CA 1
ATOM 1543 C C . PRO A 1 189 ? -42.692 -3.946 61.034 1.00 62.47 189 PRO A C 1
ATOM 1545 O O . PRO A 1 189 ? -42.304 -2.830 60.674 1.00 62.47 189 PRO A O 1
ATOM 1548 N N . PRO A 1 190 ? -43.969 -4.345 60.864 1.00 64.50 190 PRO A N 1
ATOM 1549 C CA . PRO A 1 190 ? -44.969 -3.489 60.239 1.00 64.50 190 PRO A CA 1
ATOM 1550 C C . PRO A 1 190 ? -45.032 -2.138 60.965 1.00 64.50 190 PRO A C 1
ATOM 1552 O O . PRO A 1 190 ? -44.946 -2.114 62.200 1.00 64.50 190 PRO A O 1
ATOM 1555 N N . PRO A 1 191 ? -45.161 -1.014 60.230 1.00 64.75 191 PRO A N 1
ATOM 1556 C CA . PRO A 1 191 ? -45.244 0.298 60.850 1.00 64.75 191 PRO A CA 1
ATOM 1557 C C . PRO A 1 191 ? -46.397 0.294 61.862 1.00 64.75 191 PRO A C 1
ATOM 1559 O O . PRO A 1 191 ? -47.484 -0.198 61.534 1.00 64.75 191 PRO A O 1
ATOM 1562 N N . PRO A 1 192 ? -46.177 0.787 63.096 1.00 66.44 192 PRO A N 1
ATOM 1563 C CA . PRO A 1 192 ? -47.215 0.790 64.111 1.00 66.44 192 PRO A CA 1
ATOM 1564 C C . PRO A 1 192 ? -48.429 1.559 63.576 1.00 66.44 192 PRO A C 1
ATOM 1566 O O . PRO A 1 192 ? -48.248 2.596 62.926 1.00 66.44 192 PRO A O 1
ATOM 1569 N N . PRO A 1 193 ? -49.658 1.063 63.813 1.00 65.88 193 PRO A N 1
ATOM 1570 C CA . PRO A 1 193 ? -50.859 1.741 63.358 1.00 65.88 193 PRO A CA 1
ATOM 1571 C C . PRO A 1 193 ? -50.833 3.168 63.899 1.00 65.88 193 PRO A C 1
ATOM 1573 O O . PRO A 1 193 ? -50.714 3.379 65.108 1.00 65.88 193 PRO A O 1
ATOM 1576 N N . GLN A 1 194 ? -50.887 4.143 62.991 1.00 63.59 194 GLN A N 1
ATOM 1577 C CA . GLN A 1 194 ? -50.972 5.548 63.358 1.00 63.59 194 GLN A CA 1
ATOM 1578 C C . GLN A 1 194 ? -52.227 5.707 64.213 1.00 63.59 194 GLN A C 1
ATOM 1580 O O . GLN A 1 194 ? -53.343 5.553 63.718 1.00 63.59 194 GLN A O 1
ATOM 1585 N N . GLN A 1 195 ? -52.041 5.952 65.512 1.00 59.81 195 GLN A N 1
ATOM 1586 C CA . GLN A 1 195 ? -53.146 6.292 66.390 1.00 59.81 195 GLN A CA 1
ATOM 1587 C C . GLN A 1 195 ? -53.755 7.577 65.846 1.00 59.81 195 GLN A C 1
ATOM 1589 O O . GLN A 1 195 ? -53.146 8.646 65.874 1.00 59.81 195 GLN A O 1
ATOM 1594 N N . GLN A 1 196 ? -54.950 7.437 65.287 1.00 56.03 196 GLN A N 1
ATOM 1595 C CA . GLN A 1 196 ? -55.790 8.543 64.891 1.00 56.03 196 GLN A CA 1
ATOM 1596 C C . GLN A 1 196 ? -56.084 9.321 66.175 1.00 56.03 196 GLN A C 1
ATOM 1598 O O . GLN A 1 196 ? -56.870 8.875 67.010 1.00 56.03 196 GLN A O 1
ATOM 1603 N N . ASN A 1 197 ? -55.368 10.431 66.378 1.00 56.44 197 ASN A N 1
ATOM 1604 C CA . ASN A 1 197 ? -55.610 11.345 67.485 1.00 56.44 197 ASN A CA 1
ATOM 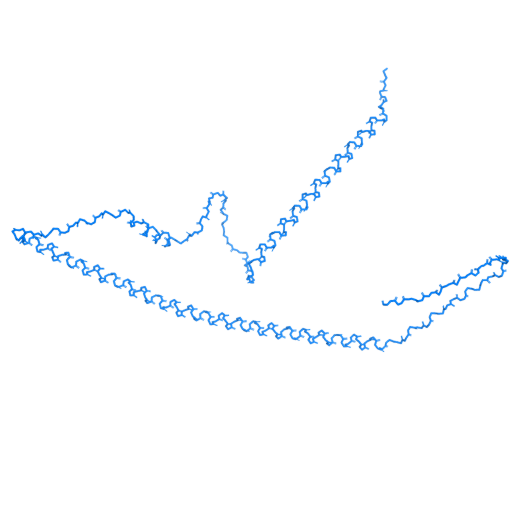1605 C C . ASN A 1 197 ? -57.075 11.776 67.405 1.00 56.44 197 ASN A C 1
ATOM 1607 O O . ASN A 1 197 ? -57.446 12.604 66.573 1.00 56.44 197 ASN A O 1
ATOM 1611 N N . GLN A 1 198 ? -57.910 11.186 68.259 1.00 51.47 198 GLN A N 1
ATOM 1612 C CA . GLN A 1 198 ? -59.246 11.687 68.520 1.00 51.47 198 GLN A CA 1
ATOM 1613 C C . GLN A 1 198 ? -59.072 13.043 69.200 1.00 51.47 198 GLN A C 1
ATOM 1615 O O . GLN A 1 198 ? -58.867 13.122 70.411 1.00 51.47 198 GLN A O 1
ATOM 1620 N N . LEU A 1 199 ? -59.119 14.118 68.410 1.00 50.81 199 LEU A N 1
ATOM 1621 C CA . LEU A 1 199 ? -59.431 15.433 68.944 1.00 50.81 199 LEU A CA 1
ATOM 1622 C C . LEU A 1 199 ? -60.803 15.307 69.610 1.00 50.81 199 LEU A C 1
ATOM 1624 O O . LEU A 1 199 ? -61.820 15.157 68.933 1.00 50.81 199 LEU A O 1
ATOM 1628 N N . GLN A 1 200 ? -60.820 15.348 70.943 1.00 48.94 200 GLN A N 1
ATOM 1629 C CA . GLN A 1 200 ? -62.031 15.627 71.698 1.00 48.94 200 GLN A CA 1
ATOM 1630 C C . GLN A 1 200 ? -62.472 17.037 71.312 1.00 48.94 200 GLN A C 1
ATOM 1632 O O . GLN A 1 200 ? -61.957 18.034 71.815 1.00 48.94 200 GLN A O 1
ATOM 1637 N N . MET A 1 201 ? -63.394 17.102 70.356 1.00 44.50 201 MET A N 1
ATOM 1638 C CA . MET A 1 201 ? -64.158 18.303 70.074 1.00 44.50 201 MET A CA 1
ATOM 1639 C C . MET A 1 201 ? -64.949 18.623 71.338 1.00 44.50 201 MET A C 1
ATOM 1641 O O . MET A 1 201 ? -65.773 17.831 71.800 1.00 44.50 201 MET A O 1
ATOM 1645 N N . THR A 1 202 ? -64.646 19.773 71.925 1.00 50.56 202 THR A N 1
ATOM 1646 C CA . THR A 1 202 ? -65.449 20.363 72.983 1.00 50.56 202 THR A CA 1
ATOM 1647 C C . THR A 1 202 ? -66.858 20.591 72.444 1.00 50.56 202 THR A C 1
ATOM 1649 O O . THR A 1 202 ? -67.057 21.122 71.351 1.00 50.56 202 THR A O 1
ATOM 1652 N N . ASN A 1 203 ? -67.852 20.152 73.215 1.00 41.91 203 ASN A N 1
ATOM 1653 C CA . ASN A 1 203 ? -69.253 20.445 72.957 1.00 41.91 203 ASN A CA 1
ATOM 1654 C C . ASN A 1 203 ? -69.471 21.960 73.043 1.00 41.91 203 ASN A C 1
ATOM 1656 O O . ASN A 1 203 ? -69.626 22.522 74.125 1.00 41.91 203 ASN A O 1
ATOM 1660 N N . GLY A 1 204 ? -69.490 22.601 71.881 1.00 40.97 204 GLY A N 1
ATOM 1661 C CA . GLY A 1 204 ? -69.895 23.980 71.676 1.00 40.97 204 GLY A CA 1
ATOM 1662 C C . GLY A 1 204 ? -70.810 24.044 70.464 1.00 40.97 204 GLY A C 1
ATOM 1663 O O . GLY A 1 204 ? -70.343 24.261 69.358 1.00 40.97 204 GLY A O 1
ATOM 1664 N N . GLY A 1 205 ? -72.095 23.783 70.709 1.00 42.06 205 GLY A N 1
ATOM 1665 C CA . GLY A 1 205 ? -73.256 24.283 69.973 1.00 42.06 205 GLY A CA 1
ATOM 1666 C C . GLY A 1 205 ? -73.198 24.403 68.446 1.00 42.06 205 GLY A C 1
ATOM 1667 O O . GLY A 1 205 ? -72.594 25.318 67.904 1.00 42.06 205 GLY A O 1
ATOM 1668 N N . GLY A 1 206 ? -74.078 23.645 67.791 1.00 40.59 206 GLY A N 1
ATOM 1669 C CA . GLY A 1 206 ? -74.926 24.254 66.769 1.00 40.59 206 GLY A CA 1
ATOM 1670 C C . GLY A 1 206 ? -74.720 23.790 65.331 1.00 40.59 206 GLY A C 1
ATOM 1671 O O . GLY A 1 206 ? -73.905 24.323 64.597 1.00 40.59 206 GLY A O 1
ATOM 1672 N N . ASN A 1 207 ? -75.680 22.961 64.920 1.00 41.50 207 ASN A N 1
ATOM 1673 C CA . ASN A 1 207 ? -76.518 23.187 63.743 1.00 41.50 207 ASN A CA 1
ATOM 1674 C C . ASN A 1 207 ? -75.991 22.783 62.349 1.00 41.50 207 ASN A C 1
ATOM 1676 O O . ASN A 1 207 ? -75.067 23.372 61.807 1.00 41.50 207 ASN A O 1
ATOM 1680 N N . ASN A 1 208 ? -76.771 21.876 61.742 1.00 43.56 208 ASN A N 1
ATOM 1681 C CA . ASN A 1 208 ? -77.007 21.658 60.308 1.00 43.56 208 ASN A CA 1
ATOM 1682 C C . ASN A 1 208 ? -75.781 21.285 59.452 1.00 43.56 208 ASN A C 1
ATOM 1684 O O . ASN A 1 208 ? -74.942 22.107 59.129 1.00 43.56 208 ASN A O 1
ATOM 1688 N N . GLY A 1 209 ? -75.625 20.048 58.983 1.00 46.75 209 GLY A N 1
ATOM 1689 C CA . GLY A 1 209 ? -76.638 19.263 58.287 1.00 46.75 209 GLY A CA 1
ATOM 1690 C C . GLY A 1 209 ? -76.406 19.371 56.782 1.00 46.75 209 GLY A C 1
ATOM 1691 O O . GLY A 1 209 ? -76.8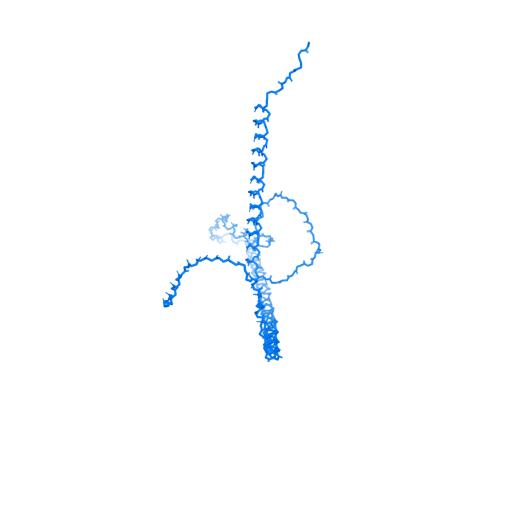49 20.340 56.176 1.00 46.75 209 GLY A O 1
ATOM 1692 N N . ARG A 1 210 ? -75.742 18.373 56.183 1.00 46.94 210 ARG A N 1
ATOM 1693 C CA . ARG A 1 210 ? -76.073 17.854 54.844 1.00 46.94 210 ARG A CA 1
ATOM 1694 C C . ARG A 1 210 ? -75.211 16.656 54.446 1.00 46.94 210 ARG A C 1
ATOM 1696 O O . ARG A 1 210 ? -73.995 16.733 54.329 1.00 46.94 210 ARG A O 1
ATOM 1703 N N . ASN A 1 211 ? -75.936 15.569 54.214 1.00 42.22 211 ASN A N 1
ATOM 1704 C CA . ASN A 1 211 ? -75.596 14.387 53.432 1.00 42.22 211 ASN A CA 1
ATOM 1705 C C . ASN A 1 211 ? -75.059 14.734 52.030 1.00 42.22 211 ASN A C 1
ATOM 1707 O O . ASN A 1 211 ? -75.547 15.689 51.428 1.00 42.22 211 ASN A O 1
ATOM 1711 N N . ASN A 1 212 ? -74.129 13.931 51.498 1.00 42.06 212 ASN A N 1
ATOM 1712 C CA . ASN A 1 212 ? -74.324 12.909 50.437 1.00 42.06 212 ASN A CA 1
ATOM 1713 C C . ASN A 1 212 ? -72.955 12.642 49.763 1.00 42.06 212 ASN A C 1
ATOM 1715 O O . ASN A 1 212 ? -72.314 13.576 49.300 1.00 42.06 212 ASN A O 1
ATOM 1719 N N . LEU A 1 213 ? -72.358 11.450 49.841 1.00 48.28 213 LEU A N 1
ATOM 1720 C CA . LEU A 1 213 ? -72.681 10.225 49.090 1.00 48.28 213 LEU A CA 1
ATOM 1721 C C . LEU A 1 213 ? -72.497 10.370 47.564 1.00 48.28 213 LEU A C 1
ATOM 1723 O O . LEU A 1 213 ? -73.336 10.973 46.905 1.00 48.28 213 LEU A O 1
ATOM 1727 N N . MET A 1 214 ? -71.428 9.765 47.030 1.00 47.44 214 MET A N 1
ATOM 1728 C CA . MET A 1 214 ? -71.408 8.877 45.846 1.00 47.44 214 MET A CA 1
ATOM 1729 C C . MET A 1 214 ? -69.953 8.394 45.644 1.00 47.44 214 MET A C 1
ATOM 1731 O O . MET A 1 214 ? -69.058 9.217 45.508 1.00 47.44 214 MET A O 1
ATOM 1735 N N . LEU A 1 215 ? -69.584 7.118 45.832 1.00 48.38 215 LEU A N 1
ATOM 1736 C CA . LEU A 1 215 ? -69.918 5.938 45.010 1.00 48.38 215 LEU A CA 1
ATOM 1737 C C . LEU A 1 215 ? -69.826 6.236 43.506 1.00 48.38 215 LEU A C 1
ATOM 1739 O O . LEU A 1 215 ? -70.784 6.725 42.924 1.00 48.38 215 LEU A O 1
ATOM 1743 N N . ASN A 1 216 ? -68.707 5.898 42.862 1.00 37.00 216 ASN A N 1
ATOM 1744 C CA . ASN A 1 216 ? -68.595 4.616 42.158 1.00 37.00 216 ASN A CA 1
ATOM 1745 C C . ASN A 1 216 ? -67.251 4.448 41.436 1.00 37.00 216 ASN A C 1
ATOM 1747 O O . ASN A 1 216 ? -66.711 5.369 40.832 1.00 37.00 216 ASN A O 1
ATOM 1751 N N . GLN A 1 217 ? -66.771 3.209 41.506 1.00 44.34 217 GLN A N 1
ATOM 1752 C CA . GLN A 1 217 ? -65.834 2.589 40.577 1.00 44.34 217 GLN A CA 1
ATOM 1753 C C . GLN A 1 217 ? -66.413 2.571 39.156 1.00 44.34 217 GLN A C 1
ATOM 1755 O O . GLN A 1 217 ? -67.608 2.326 39.010 1.00 44.34 217 GLN A O 1
ATOM 1760 N N . VAL A 1 218 ? -65.550 2.716 38.147 1.00 45.38 218 VAL A N 1
ATOM 1761 C CA . VAL A 1 218 ? -65.656 2.148 36.782 1.00 45.38 218 VAL A CA 1
ATOM 1762 C C . VAL A 1 218 ? -64.183 1.997 36.325 1.00 45.38 218 VAL A C 1
ATOM 1764 O O . VAL A 1 218 ? -63.438 2.965 36.458 1.00 45.38 218 VAL A O 1
ATOM 1767 N N . SER A 1 219 ? -63.608 0.792 36.160 1.00 50.44 219 SER A N 1
ATOM 1768 C CA . SER A 1 219 ? -63.527 -0.025 34.917 1.00 50.44 219 SER A CA 1
ATOM 1769 C C . SER A 1 219 ? -63.141 0.826 33.689 1.00 50.44 219 SER A C 1
ATOM 1771 O O . SER A 1 219 ? -63.712 1.889 33.494 1.00 50.44 219 SER A O 1
ATOM 1773 N N . GLU A 1 220 ? -62.158 0.510 32.849 1.00 50.41 220 GLU A N 1
ATOM 1774 C CA . GLU A 1 220 ? -61.614 -0.759 32.330 1.00 50.41 220 GLU A CA 1
ATOM 1775 C C . GLU A 1 220 ? -60.078 -0.731 32.220 1.00 50.41 220 GLU A C 1
ATOM 1777 O O . GLU A 1 220 ? -59.501 0.378 32.121 1.00 50.41 220 GLU A O 1
#

InterPro domains:
  IPR004827 Basic-leucine zipper domain [PF07716] (105-158)
  IPR004827 Basic-leucine zipper domain [PS50217] (106-165)
  IPR004827 Basic-leucine zipper domain [SM00338] (104-168)
  IPR040223 PAR basic leucine zipper protein [PTHR11988] (92-171)
  IPR046347 Basic-leucine zipper domain superfamily [SSF57959] (103-167)